Protein AF-A0A538IHU5-F1 (afdb_monomer)

Sequence (186 aa):
MSSLAEVIPISGWDTFYMIMGSASGALTGLMFVVMSLRRDIRIPTTTSNPARSFSTPTIVHFTVVLSLSAILSMPRHSRASLGIVVLLVGVGGLAYMAFVISNMRKIEIYTPDLEDKVWHFGLPPVAYLLVLAGGFWAWASPTTTLNLVGIAMVALLVCGIHNAWDSAIWMISYLARDHDPTSGDS

Foldseek 3Di:
DPQQQDFDCPPPCLVVLVVLQVLLVVVLVVLVVLVVVVVVPPDDPPDPDVLVLLSVLLSVLSVLSNVCSVVSNDGGDGLLNLLVVLQVSLVVQLVVLVVSVVVVVVPVPDDDDPVCCCLVPNQSNQLSVLSNVLSVCSSPDVVSSVVSNSVSSVSSSVSSVVSVVVSVVVVVVVVVVVPDPVPPDD

Radius of gyration: 19.79 Å; Cα contacts (8 Å, |Δi|>4): 171; chains: 1; bounding box: 49×21×67 Å

Mean predicted aligned error: 8.86 Å

pLDDT: mean 79.8, std 16.68, range [41.94, 98.0]

Nearest PDB structures (foldseek):
  4nqi-assembly2_D  TM=3.109E-01  e=5.525E+00  Dictyostelium discoideum
  1i49-assembly1_B  TM=2.196E-01  e=6.114E+00  Homo sapiens
  2d1l-assembly1_A  TM=1.694E-01  e=4.747E+00  Mus musculus

Secondary structure (DSSP, 8-state):
--TTSPBP--TT-HHHHHHHHHHHHHHHHHHHHHHHHHHHS---TTS--HHHHHHHHHHHHHHHHHHHHHHHTSS--BHHHHHHHHHHHHHHHHHHHHHHHHHHTT-TT----HHHIIIIIIHHHHHHHHHHHHHHHTTT-HHHHHHHHHHHHHHHHHHHHHHHHHHHHHHHHHHHHHT-TTTT--

Solvent-accessible surface area (backbone atoms only — not comparable to full-atom values): 10049 Å² total; per-residue (Å²): 129,72,80,50,68,46,69,62,83,66,82,83,45,60,68,56,31,50,52,48,21,52,52,23,48,52,51,40,54,50,48,54,52,56,56,56,58,52,67,76,51,87,69,74,87,86,57,89,58,65,71,68,66,61,53,59,57,33,48,50,38,21,49,49,34,24,48,51,22,55,60,72,64,47,83,84,46,26,32,56,58,49,16,54,53,35,29,52,52,10,52,52,45,40,52,50,48,52,49,52,54,58,56,54,70,67,46,88,86,69,80,79,52,75,67,50,43,44,55,72,65,42,48,48,53,52,23,23,47,32,22,29,52,15,12,70,33,16,78,82,36,54,68,58,15,52,51,32,35,50,52,19,39,51,50,29,46,54,40,25,50,53,54,51,49,52,58,48,53,52,51,54,56,51,55,58,58,76,67,46,87,75,78,80,78,129

Structure (mmCIF, N/CA/C/O backbone):
data_AF-A0A538IHU5-F1
#
_entry.id   AF-A0A538IHU5-F1
#
loop_
_atom_site.group_PDB
_atom_site.id
_atom_site.type_symbol
_atom_site.label_atom_id
_atom_site.label_alt_id
_atom_site.label_comp_id
_atom_site.label_asym_id
_atom_site.label_entity_id
_atom_site.label_seq_id
_atom_site.pdbx_PDB_ins_code
_atom_site.Cartn_x
_atom_site.Cartn_y
_atom_site.Cartn_z
_atom_site.occupancy
_atom_site.B_iso_or_equiv
_atom_site.auth_seq_id
_atom_site.auth_comp_id
_atom_site.auth_asym_id
_atom_site.auth_atom_id
_atom_site.pdbx_PDB_model_num
ATOM 1 N N . MET A 1 1 ? -21.230 6.773 24.000 1.00 47.62 1 MET A N 1
ATOM 2 C CA . MET A 1 1 ? -19.909 7.319 23.596 1.00 47.62 1 MET A CA 1
ATOM 3 C C . MET A 1 1 ? -18.724 6.509 24.143 1.00 47.62 1 MET A C 1
ATOM 5 O O . MET A 1 1 ? -17.604 6.758 23.728 1.00 47.62 1 MET A O 1
ATOM 9 N N . SER A 1 2 ? -18.943 5.504 25.001 1.00 55.56 2 SER A N 1
ATOM 10 C CA . SER A 1 2 ? -17.898 4.674 25.622 1.00 55.56 2 SER A CA 1
ATOM 11 C C . SER A 1 2 ? -17.360 3.518 24.761 1.00 55.56 2 SER A C 1
ATOM 13 O O . SER A 1 2 ? -16.259 3.058 25.031 1.00 55.56 2 SER A O 1
ATOM 15 N N . SER A 1 3 ? -18.059 3.065 23.709 1.00 60.34 3 SER A N 1
ATOM 16 C CA . SER A 1 3 ? -17.587 1.922 22.894 1.00 60.34 3 SER A CA 1
ATOM 17 C C . SER A 1 3 ? -16.505 2.268 21.859 1.00 60.34 3 SER A C 1
ATOM 19 O O . SER A 1 3 ? -15.857 1.376 21.323 1.00 60.34 3 SER A O 1
ATOM 21 N N . LEU A 1 4 ? -16.275 3.556 21.573 1.00 55.56 4 LEU A N 1
ATOM 22 C CA . LEU A 1 4 ? -15.277 3.997 20.585 1.00 55.56 4 LEU A CA 1
ATOM 23 C C . LEU A 1 4 ? -13.845 4.037 21.145 1.00 55.56 4 LEU A C 1
ATOM 25 O O . LEU A 1 4 ? -12.891 3.963 20.372 1.00 55.56 4 LEU A O 1
ATOM 29 N N . ALA A 1 5 ? -13.708 4.144 22.470 1.00 57.59 5 ALA A N 1
ATOM 30 C CA . ALA A 1 5 ? -12.433 4.226 23.188 1.00 57.59 5 ALA A CA 1
ATOM 31 C C . ALA A 1 5 ? -11.943 2.865 23.718 1.00 57.59 5 ALA A C 1
ATOM 33 O O . ALA A 1 5 ? -10.929 2.802 24.410 1.00 57.59 5 ALA A O 1
ATOM 34 N N . GLU A 1 6 ? -12.663 1.783 23.415 1.00 58.53 6 GLU A N 1
ATOM 35 C CA . GLU A 1 6 ? -12.261 0.432 23.788 1.00 58.53 6 GLU A CA 1
ATOM 36 C C . GLU A 1 6 ? -10.923 0.086 23.119 1.00 58.53 6 GLU A C 1
ATOM 38 O O . GLU A 1 6 ? -10.775 0.180 21.896 1.00 58.53 6 GLU A O 1
ATOM 43 N N . VAL A 1 7 ? -9.935 -0.266 23.945 1.00 60.22 7 VAL A N 1
ATOM 44 C CA . VAL A 1 7 ? -8.599 -0.660 23.496 1.00 60.22 7 VAL A CA 1
ATOM 45 C C . VAL A 1 7 ? -8.716 -2.010 22.804 1.00 60.22 7 VAL A C 1
ATOM 47 O O . VAL A 1 7 ? -9.122 -2.996 23.415 1.00 60.22 7 VAL A O 1
ATOM 50 N N . ILE A 1 8 ? -8.363 -2.052 21.522 1.00 60.22 8 ILE A N 1
ATOM 51 C CA . ILE A 1 8 ? -8.382 -3.287 20.742 1.00 60.22 8 ILE A CA 1
ATOM 52 C C . ILE A 1 8 ? -7.214 -4.165 21.213 1.00 60.22 8 ILE A C 1
ATOM 54 O O . ILE A 1 8 ? -6.077 -3.683 21.241 1.00 60.22 8 ILE A O 1
ATOM 58 N N . PRO A 1 9 ? -7.433 -5.453 21.522 1.00 58.47 9 PRO A N 1
ATOM 59 C CA . PRO A 1 9 ? -6.334 -6.394 21.614 1.00 58.47 9 PRO A CA 1
ATOM 60 C C . PRO A 1 9 ? -5.813 -6.649 20.193 1.00 58.47 9 PRO A C 1
ATOM 62 O O . PRO A 1 9 ? -6.310 -7.509 19.475 1.00 58.47 9 PRO A O 1
ATOM 65 N N . ILE A 1 10 ? -4.814 -5.868 19.769 1.00 58.88 10 ILE A N 1
ATOM 66 C CA . ILE A 1 10 ? -4.015 -6.133 18.551 1.00 58.88 10 ILE A CA 1
ATOM 67 C C . ILE A 1 10 ? -3.057 -7.325 18.786 1.00 58.88 10 ILE A C 1
ATOM 69 O O . ILE A 1 10 ? -2.325 -7.738 17.890 1.00 58.88 10 ILE A O 1
ATOM 73 N N . SER A 1 11 ? -3.071 -7.905 19.994 1.00 64.69 11 SER A N 1
ATOM 74 C CA . SER A 1 11 ? -2.216 -9.012 20.415 1.00 64.69 11 SER A CA 1
ATOM 75 C C . SER A 1 11 ? -2.273 -10.168 19.417 1.00 64.69 11 SER A C 1
ATOM 77 O O . SER A 1 11 ? -3.337 -10.758 19.214 1.00 64.69 11 SER A O 1
ATOM 79 N N . GLY A 1 12 ? -1.128 -10.488 18.813 1.00 80.81 12 GLY A N 1
ATOM 80 C CA . GLY A 1 12 ? -0.979 -11.605 17.874 1.00 80.81 12 GLY A CA 1
ATOM 81 C C . GLY A 1 12 ? -0.607 -11.200 16.447 1.00 80.81 12 GLY A C 1
ATOM 82 O O . GLY A 1 12 ? -0.188 -12.061 15.677 1.00 80.81 12 GLY A O 1
ATOM 83 N N . TRP A 1 13 ? -0.690 -9.913 16.094 1.00 90.38 13 TRP A N 1
ATOM 84 C CA . TRP A 1 13 ? -0.265 -9.416 14.776 1.00 90.38 13 TRP A CA 1
ATOM 85 C C . TRP A 1 13 ? 1.158 -8.845 14.758 1.00 90.38 13 TRP A C 1
ATOM 87 O O . TRP A 1 13 ? 1.685 -8.551 13.687 1.00 90.38 13 TRP A O 1
ATOM 97 N N . ASP A 1 14 ? 1.807 -8.731 15.918 1.00 89.94 14 ASP A N 1
ATOM 98 C CA . ASP A 1 14 ? 3.125 -8.101 16.072 1.00 89.94 14 ASP A CA 1
ATOM 99 C C . ASP A 1 14 ? 4.188 -8.758 15.177 1.00 89.94 14 ASP A C 1
ATOM 101 O O . ASP A 1 14 ? 4.888 -8.085 14.418 1.00 89.94 14 ASP A O 1
ATOM 105 N N . THR A 1 15 ? 4.260 -10.094 15.191 1.00 94.06 15 THR A N 1
ATOM 106 C CA . THR A 1 15 ? 5.187 -10.852 14.338 1.00 94.06 15 THR A CA 1
ATOM 107 C C . THR A 1 15 ? 4.877 -10.659 12.855 1.00 94.06 15 THR A C 1
ATOM 109 O O . THR A 1 15 ? 5.799 -10.509 12.056 1.00 94.06 15 THR A O 1
ATOM 112 N N . PHE A 1 16 ? 3.597 -10.611 12.478 1.00 95.25 16 PHE A N 1
ATOM 113 C CA . PHE A 1 16 ? 3.195 -10.365 11.094 1.00 95.25 16 PHE A CA 1
ATOM 114 C C . PHE A 1 16 ? 3.643 -8.974 10.629 1.00 95.25 16 PHE A C 1
ATOM 116 O O . PHE A 1 16 ? 4.314 -8.862 9.603 1.00 95.25 16 PHE A O 1
ATOM 123 N N . TYR A 1 17 ? 3.353 -7.917 11.396 1.00 95.31 17 TYR A N 1
ATOM 124 C CA . TYR A 1 17 ? 3.760 -6.557 11.030 1.00 95.31 17 TYR A CA 1
ATOM 125 C C . TYR A 1 17 ? 5.275 -6.392 10.990 1.00 95.31 17 TYR A C 1
ATOM 127 O O . TYR A 1 17 ? 5.775 -5.705 10.095 1.00 95.31 17 TYR A O 1
ATOM 135 N N . MET A 1 18 ? 6.004 -7.060 11.887 1.00 96.31 18 MET A N 1
ATOM 136 C CA . MET A 1 18 ? 7.466 -7.091 11.874 1.00 96.31 18 MET A CA 1
ATOM 137 C C . MET A 1 18 ? 8.015 -7.741 10.593 1.00 96.31 18 MET A C 1
ATOM 139 O O . MET A 1 18 ? 8.904 -7.172 9.956 1.00 96.31 18 MET A O 1
ATOM 143 N N . ILE A 1 19 ? 7.471 -8.892 10.175 1.00 97.69 19 ILE A N 1
ATOM 144 C CA . ILE A 1 19 ? 7.873 -9.572 8.929 1.00 97.69 19 ILE A CA 1
ATOM 145 C C . ILE A 1 19 ? 7.561 -8.691 7.717 1.00 97.69 19 ILE A C 1
ATOM 147 O O . ILE A 1 19 ? 8.440 -8.416 6.903 1.00 97.69 19 ILE A O 1
ATOM 151 N N . MET A 1 20 ? 6.329 -8.189 7.618 1.00 97.94 20 MET A N 1
ATOM 152 C CA . MET A 1 20 ? 5.901 -7.373 6.479 1.00 97.94 20 MET A CA 1
ATOM 153 C C . MET A 1 20 ? 6.667 -6.047 6.397 1.00 97.94 20 MET A C 1
ATOM 155 O O . MET A 1 20 ? 7.056 -5.617 5.310 1.00 97.94 20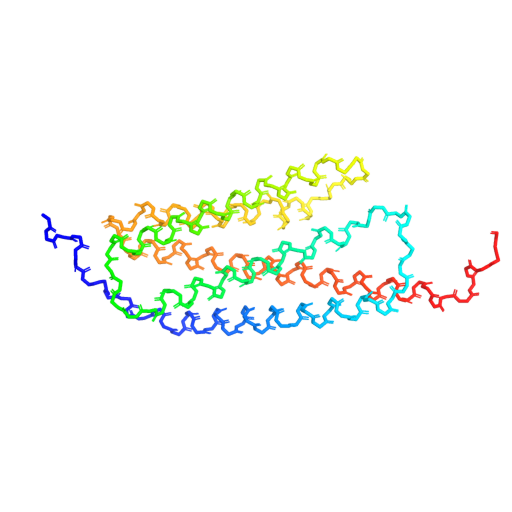 MET A O 1
ATOM 159 N N . GLY A 1 21 ? 6.925 -5.412 7.542 1.00 97.44 21 GLY A N 1
ATOM 160 C CA . GLY A 1 21 ? 7.646 -4.145 7.630 1.00 97.44 21 GLY A CA 1
ATOM 161 C C . GLY A 1 21 ? 9.119 -4.305 7.269 1.00 97.44 21 GLY A C 1
ATOM 162 O O . GLY A 1 21 ? 9.633 -3.568 6.434 1.00 97.44 21 GLY A O 1
ATOM 163 N N . SER A 1 22 ? 9.793 -5.310 7.830 1.00 97.69 22 SER A N 1
ATOM 164 C CA . SER A 1 22 ? 11.200 -5.581 7.506 1.00 97.69 22 SER A CA 1
ATOM 165 C C . SER A 1 22 ? 11.395 -5.959 6.034 1.00 97.69 22 SER A C 1
ATOM 167 O O . SER A 1 22 ? 12.267 -5.391 5.376 1.00 97.69 22 SER A O 1
ATOM 169 N N . ALA A 1 23 ? 10.551 -6.840 5.487 1.00 97.69 23 ALA A N 1
ATOM 170 C CA . ALA A 1 23 ? 10.618 -7.241 4.083 1.00 97.69 23 ALA A CA 1
ATOM 171 C C . ALA A 1 23 ? 10.371 -6.057 3.134 1.00 97.69 23 ALA A C 1
ATOM 173 O O . ALA A 1 23 ? 11.161 -5.817 2.222 1.00 97.69 23 ALA A O 1
ATOM 174 N N . SER A 1 24 ? 9.307 -5.280 3.364 1.00 97.38 24 SER A N 1
ATOM 175 C CA . SER A 1 24 ? 8.996 -4.112 2.527 1.00 97.38 24 SER A CA 1
ATOM 176 C C . SER A 1 24 ? 10.056 -3.012 2.628 1.00 97.38 24 SER A C 1
ATOM 178 O O . SER A 1 24 ? 10.416 -2.421 1.609 1.00 97.38 24 SER A O 1
ATOM 180 N N . GLY A 1 25 ? 10.617 -2.773 3.818 1.00 96.62 25 GLY A N 1
ATOM 181 C CA . GLY A 1 25 ? 11.734 -1.847 4.010 1.00 96.62 25 GLY A CA 1
ATOM 182 C C . GLY A 1 25 ? 12.990 -2.284 3.251 1.00 96.62 25 GLY A C 1
ATOM 183 O O . GLY A 1 25 ? 13.575 -1.484 2.518 1.00 96.62 25 GLY A O 1
ATOM 184 N N . ALA A 1 26 ? 13.360 -3.565 3.348 1.00 96.50 26 ALA A N 1
ATOM 185 C CA . ALA A 1 26 ? 14.501 -4.127 2.623 1.00 96.50 26 ALA A CA 1
ATOM 186 C C . ALA A 1 26 ? 14.319 -4.032 1.099 1.00 96.50 26 ALA A C 1
ATOM 188 O O . ALA A 1 26 ? 15.222 -3.577 0.396 1.00 96.50 26 ALA A O 1
ATOM 189 N N . LEU A 1 27 ? 13.137 -4.390 0.587 1.00 94.69 27 LEU A N 1
ATOM 190 C CA . LEU A 1 27 ? 12.822 -4.301 -0.842 1.00 94.69 27 LEU A CA 1
ATOM 191 C C . LEU A 1 27 ? 12.775 -2.853 -1.342 1.00 94.69 27 LEU A C 1
ATOM 193 O O . LEU A 1 27 ? 13.233 -2.575 -2.447 1.00 94.69 27 LEU A O 1
ATOM 197 N N . THR A 1 28 ? 12.296 -1.911 -0.525 1.00 93.56 28 THR A N 1
ATOM 198 C CA . THR A 1 28 ? 12.354 -0.475 -0.848 1.00 93.56 28 THR A CA 1
ATOM 199 C C . THR A 1 28 ? 13.802 -0.013 -1.017 1.00 93.56 28 THR A C 1
ATOM 201 O O . THR A 1 28 ? 14.131 0.640 -2.008 1.00 93.56 28 THR A O 1
ATOM 204 N N . GLY A 1 29 ? 14.688 -0.400 -0.092 1.00 90.88 29 GLY A N 1
ATOM 205 C CA . GLY A 1 29 ? 16.122 -0.128 -0.201 1.00 90.88 29 GLY A CA 1
ATOM 206 C C . GLY A 1 29 ? 16.747 -0.755 -1.450 1.00 90.88 29 GLY A C 1
ATOM 207 O O . GLY A 1 29 ? 17.479 -0.080 -2.175 1.00 90.88 29 GLY A O 1
ATOM 208 N N . LEU A 1 30 ? 16.403 -2.011 -1.753 1.00 91.75 30 LEU A N 1
ATOM 209 C CA . LEU A 1 30 ? 16.869 -2.703 -2.958 1.00 91.75 30 LEU A CA 1
ATOM 210 C C . LEU A 1 30 ? 16.432 -1.981 -4.238 1.00 91.75 30 LEU A C 1
ATOM 212 O O . LEU A 1 30 ? 17.237 -1.826 -5.153 1.00 91.75 30 LEU A O 1
ATOM 216 N N . MET A 1 31 ? 15.197 -1.475 -4.295 1.00 88.19 31 MET A N 1
ATOM 217 C CA . MET A 1 31 ? 14.740 -0.680 -5.435 1.00 88.19 31 MET A CA 1
ATOM 218 C C . MET A 1 31 ? 15.580 0.590 -5.610 1.00 88.19 31 MET A C 1
ATOM 220 O O . MET A 1 31 ? 15.946 0.911 -6.734 1.00 88.19 31 MET A O 1
ATOM 224 N N . PHE A 1 32 ? 15.988 1.286 -4.543 1.00 86.44 32 PHE A N 1
ATOM 225 C CA . PHE A 1 32 ? 16.902 2.426 -4.705 1.00 86.44 32 PHE A CA 1
ATOM 226 C C . PHE A 1 32 ? 18.248 2.033 -5.330 1.00 86.44 32 PHE A C 1
ATOM 228 O O . PHE A 1 32 ? 18.747 2.772 -6.181 1.00 86.44 32 PHE A O 1
ATOM 235 N N . VAL A 1 33 ? 18.787 0.859 -4.989 1.00 87.75 33 VAL A N 1
ATOM 236 C CA . V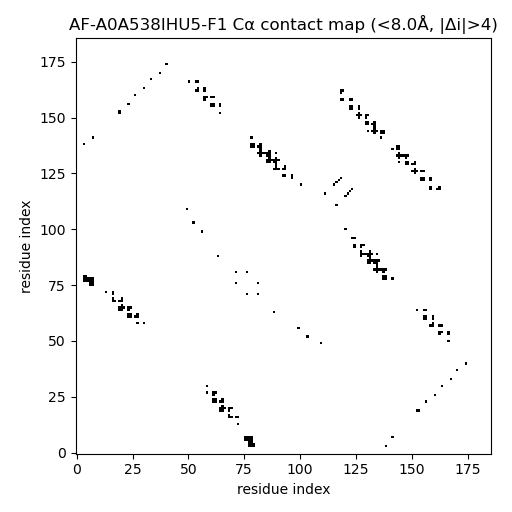AL A 1 33 ? 20.007 0.316 -5.614 1.00 87.75 33 VAL A CA 1
ATOM 237 C C . VAL A 1 33 ? 19.781 -0.011 -7.095 1.00 87.75 33 VAL A C 1
ATOM 239 O O . VAL A 1 33 ? 20.586 0.367 -7.946 1.00 87.75 33 VAL A O 1
ATOM 242 N N . VAL A 1 34 ? 18.663 -0.658 -7.440 1.00 83.62 34 VAL A N 1
ATOM 243 C CA . VAL A 1 34 ? 18.304 -0.934 -8.846 1.00 83.62 34 VAL A CA 1
ATOM 244 C C . VAL A 1 34 ? 18.217 0.371 -9.647 1.00 83.62 34 VAL A C 1
ATOM 246 O O . VAL A 1 34 ? 18.700 0.454 -10.776 1.00 83.62 34 VAL A O 1
ATOM 249 N N . MET A 1 35 ? 17.656 1.424 -9.053 1.00 78.50 35 MET A N 1
ATOM 250 C CA . MET A 1 35 ? 17.492 2.726 -9.703 1.00 78.50 35 MET A CA 1
ATOM 251 C C . MET A 1 35 ? 18.818 3.460 -9.887 1.00 78.50 35 MET A C 1
ATOM 253 O O . MET A 1 35 ? 18.976 4.149 -10.897 1.00 78.50 35 MET A O 1
ATOM 257 N N . SER A 1 36 ? 19.766 3.319 -8.954 1.00 82.38 36 SER A N 1
ATOM 258 C CA . SER A 1 36 ? 21.108 3.877 -9.134 1.00 82.38 36 SER A CA 1
ATOM 259 C C . SER A 1 36 ? 21.863 3.163 -10.252 1.00 82.38 36 SER A C 1
ATOM 261 O O . SER A 1 36 ? 22.406 3.846 -11.112 1.00 82.38 36 SER A O 1
ATOM 263 N N . LEU A 1 37 ? 21.801 1.826 -10.319 1.00 80.69 37 LEU A N 1
ATOM 264 C CA . LEU A 1 37 ? 22.451 1.045 -11.385 1.00 80.69 37 LEU A CA 1
ATOM 265 C C . LEU A 1 37 ? 21.914 1.405 -12.778 1.00 80.69 37 LEU A C 1
ATOM 267 O O . LEU A 1 37 ? 22.668 1.487 -13.743 1.00 80.69 37 LEU A O 1
ATOM 271 N N . ARG A 1 38 ? 20.613 1.697 -12.891 1.00 71.38 38 ARG A N 1
ATOM 272 C CA . ARG A 1 38 ? 20.000 2.126 -14.159 1.00 71.38 38 ARG A CA 1
ATOM 273 C C . ARG A 1 38 ? 20.531 3.458 -14.692 1.00 71.38 38 ARG A C 1
ATOM 275 O O . ARG A 1 38 ? 20.427 3.680 -15.893 1.00 71.38 38 ARG A O 1
ATOM 282 N N . ARG A 1 39 ? 21.048 4.362 -13.846 1.0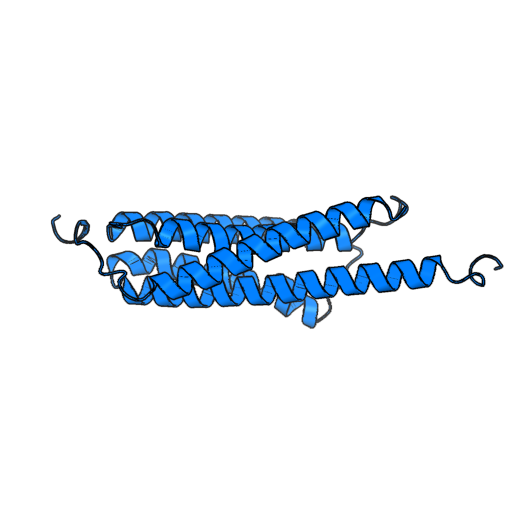0 62.44 39 ARG A N 1
ATOM 283 C CA . ARG A 1 39 ? 21.617 5.642 -14.320 1.00 62.44 39 ARG A CA 1
ATOM 284 C C . ARG A 1 39 ? 22.924 5.457 -15.081 1.00 62.44 39 ARG A C 1
ATOM 286 O O . ARG A 1 39 ? 23.214 6.277 -15.948 1.00 62.44 39 ARG A O 1
ATOM 293 N N . ASP A 1 40 ? 23.663 4.397 -14.777 1.00 60.94 40 ASP A N 1
ATOM 294 C CA . ASP A 1 40 ? 24.933 4.092 -15.437 1.00 60.94 40 ASP A CA 1
ATOM 295 C C . ASP A 1 40 ? 24.716 3.497 -16.840 1.00 60.94 40 ASP A C 1
ATOM 297 O O . ASP A 1 40 ? 25.596 3.560 -17.696 1.00 60.94 40 ASP A O 1
ATOM 301 N N . ILE A 1 41 ? 23.504 3.005 -17.118 1.00 61.78 41 ILE A N 1
ATOM 302 C CA . ILE A 1 41 ? 23.071 2.550 -18.439 1.00 61.78 41 ILE A CA 1
ATOM 303 C C . ILE A 1 41 ? 22.616 3.780 -19.238 1.00 61.78 41 ILE A C 1
ATOM 305 O O . ILE A 1 41 ? 21.562 4.362 -18.965 1.00 61.78 41 ILE A O 1
ATOM 309 N N . ARG A 1 42 ? 23.404 4.206 -20.236 1.00 53.69 42 ARG A N 1
ATOM 310 C CA . ARG A 1 42 ? 23.043 5.291 -21.173 1.00 53.69 42 ARG A CA 1
ATOM 311 C C . ARG A 1 42 ? 21.865 4.863 -22.055 1.00 53.69 42 ARG A C 1
ATOM 313 O O . ARG A 1 42 ? 22.042 4.479 -23.201 1.00 53.69 42 ARG A O 1
ATOM 320 N N . ILE A 1 43 ? 20.647 4.950 -21.532 1.00 53.59 43 ILE A N 1
ATOM 321 C CA . ILE A 1 43 ? 19.428 4.721 -22.314 1.00 53.59 43 ILE A CA 1
ATOM 322 C C . ILE A 1 43 ? 19.090 6.028 -23.059 1.00 53.59 43 ILE A C 1
ATOM 324 O O . ILE A 1 43 ? 18.830 7.037 -22.389 1.00 53.59 43 ILE A O 1
ATOM 328 N N . PRO A 1 44 ? 19.072 6.053 -24.408 1.00 46.47 44 PRO A N 1
ATOM 329 C CA . PRO A 1 44 ? 18.689 7.232 -25.180 1.00 46.47 44 PRO A CA 1
ATOM 330 C C . PRO A 1 44 ? 17.290 7.723 -24.783 1.00 46.47 44 PRO A C 1
ATOM 332 O O . PRO A 1 44 ? 16.338 6.951 -24.670 1.00 46.47 44 PRO A O 1
ATOM 335 N N . THR A 1 45 ? 17.153 9.029 -24.566 1.00 47.72 45 THR A N 1
ATOM 336 C CA . THR A 1 45 ? 15.926 9.698 -24.096 1.00 47.72 45 THR A CA 1
ATOM 337 C C . THR A 1 45 ? 14.818 9.805 -25.153 1.00 47.72 45 THR A C 1
ATOM 339 O O . THR A 1 45 ? 13.806 10.455 -24.902 1.00 47.72 45 THR A O 1
ATOM 342 N N . THR A 1 46 ? 14.989 9.197 -26.329 1.00 42.50 46 THR A N 1
ATOM 343 C CA . THR A 1 46 ? 14.133 9.386 -27.513 1.00 42.50 46 THR A CA 1
ATOM 344 C C . THR A 1 46 ? 12.944 8.432 -27.614 1.00 42.50 46 THR A C 1
ATOM 346 O O . THR A 1 46 ? 12.029 8.700 -28.385 1.00 42.50 46 THR A O 1
ATOM 349 N N . THR A 1 47 ? 12.884 7.381 -26.800 1.00 42.69 47 THR A N 1
ATOM 350 C CA . THR A 1 47 ? 11.704 6.509 -26.684 1.00 42.69 47 THR A CA 1
ATOM 351 C C . THR A 1 47 ? 11.084 6.698 -25.309 1.00 42.69 47 THR A C 1
ATOM 353 O O . THR A 1 47 ? 11.765 6.545 -24.294 1.00 42.69 47 THR A O 1
ATOM 356 N N . SER A 1 48 ? 9.802 7.059 -25.269 1.00 43.00 48 SER A N 1
ATOM 357 C CA . SER A 1 48 ? 8.957 7.147 -24.074 1.00 43.00 48 SER A CA 1
ATOM 358 C C . SER A 1 48 ? 9.062 5.856 -23.257 1.00 43.00 48 SER A C 1
ATOM 360 O O . SER A 1 48 ? 8.370 4.882 -23.511 1.00 43.00 48 SER A O 1
ATOM 362 N N . ASN A 1 49 ? 10.000 5.831 -22.309 1.00 48.62 49 ASN A N 1
ATOM 363 C CA . ASN A 1 49 ? 10.488 4.602 -21.698 1.00 48.62 49 ASN A CA 1
ATOM 364 C C . ASN A 1 49 ? 9.427 3.994 -20.756 1.00 48.62 49 ASN A C 1
ATOM 366 O O . ASN A 1 49 ? 9.228 4.534 -19.659 1.00 48.62 49 ASN A O 1
ATOM 370 N N . PRO A 1 50 ? 8.784 2.866 -21.119 1.00 48.03 50 PRO A N 1
ATOM 371 C CA . PRO A 1 50 ? 7.762 2.234 -20.286 1.00 48.03 50 PRO A CA 1
ATOM 372 C C . PRO A 1 50 ? 8.334 1.816 -18.920 1.00 48.03 50 PRO A C 1
ATOM 374 O O . PRO A 1 50 ? 7.671 1.958 -17.895 1.00 48.03 50 PRO A O 1
ATOM 377 N N . ALA A 1 51 ? 9.619 1.434 -18.863 1.00 45.88 51 ALA A N 1
ATOM 378 C CA . ALA A 1 51 ? 10.286 0.922 -17.663 1.00 45.88 51 ALA A CA 1
ATOM 379 C C . ALA A 1 51 ? 10.465 1.961 -16.538 1.00 45.88 51 ALA A C 1
ATOM 381 O O . ALA A 1 51 ? 10.566 1.590 -15.365 1.00 45.88 51 ALA A O 1
ATOM 382 N N . ARG A 1 52 ? 10.479 3.266 -16.860 1.00 47.66 52 ARG A N 1
ATOM 383 C CA . ARG A 1 52 ? 10.464 4.339 -15.843 1.00 47.66 52 ARG A CA 1
ATOM 384 C C . ARG A 1 52 ? 9.081 4.483 -15.199 1.00 47.66 52 ARG A C 1
ATOM 386 O O . ARG A 1 52 ? 8.989 4.856 -14.034 1.00 47.66 52 ARG A O 1
ATOM 393 N N . SER A 1 53 ? 8.035 4.134 -15.942 1.00 52.06 53 SER A N 1
ATOM 394 C CA . SER A 1 53 ? 6.637 4.233 -15.529 1.00 52.06 53 SER A CA 1
ATOM 395 C C . SER A 1 53 ? 6.225 3.099 -14.568 1.00 52.06 53 SER A C 1
ATOM 397 O O . SER A 1 53 ? 5.410 3.322 -13.677 1.00 52.06 53 SER A O 1
ATOM 399 N N . PHE A 1 54 ? 6.846 1.915 -14.664 1.00 53.38 54 PHE A N 1
ATOM 400 C CA . PHE A 1 54 ? 6.562 0.754 -13.789 1.00 53.38 54 PHE A CA 1
ATOM 401 C C . PHE A 1 54 ? 7.339 0.732 -12.467 1.00 53.38 54 PHE A C 1
ATOM 403 O O . PHE A 1 54 ? 6.969 0.069 -11.504 1.00 53.38 54 PHE A O 1
ATOM 410 N N . SER A 1 55 ? 8.416 1.503 -12.396 1.00 57.16 55 SER A N 1
ATOM 411 C CA . SER A 1 55 ? 9.307 1.573 -11.241 1.00 57.16 55 SER A CA 1
ATOM 412 C C . SER A 1 55 ? 8.758 2.380 -10.061 1.00 57.16 55 SER A C 1
ATOM 414 O O . SER A 1 55 ? 8.992 2.040 -8.901 1.00 57.16 55 SER A O 1
ATOM 416 N N . THR A 1 56 ? 8.030 3.460 -10.347 1.00 66.19 56 THR A N 1
ATOM 417 C CA . THR A 1 56 ? 7.476 4.354 -9.321 1.00 66.19 56 THR A CA 1
ATOM 418 C C . THR A 1 56 ? 6.335 3.710 -8.515 1.00 66.19 56 THR A C 1
ATOM 420 O O . THR A 1 56 ? 6.367 3.837 -7.290 1.00 66.19 56 THR A O 1
ATOM 423 N N . PRO A 1 57 ? 5.381 2.969 -9.120 1.00 72.62 57 PRO A N 1
ATOM 424 C CA . PRO A 1 57 ? 4.321 2.280 -8.375 1.00 72.62 57 PRO A CA 1
ATOM 425 C C . PRO A 1 57 ? 4.836 1.243 -7.376 1.00 72.62 57 PRO A C 1
ATOM 427 O O . PRO A 1 57 ? 4.372 1.198 -6.239 1.00 72.62 57 PRO A O 1
ATOM 430 N N . THR A 1 58 ? 5.854 0.467 -7.751 1.00 84.06 58 THR A N 1
ATOM 431 C CA . THR A 1 58 ? 6.421 -0.594 -6.904 1.00 84.06 58 THR A CA 1
ATOM 432 C C . THR A 1 58 ? 6.981 -0.063 -5.582 1.00 84.06 58 THR A C 1
ATOM 434 O O . THR A 1 58 ? 6.664 -0.594 -4.517 1.00 84.06 58 THR A O 1
ATOM 437 N N . ILE A 1 59 ? 7.747 1.036 -5.623 1.00 87.81 59 ILE A N 1
ATOM 438 C CA . ILE A 1 59 ? 8.283 1.686 -4.413 1.00 87.81 59 ILE A CA 1
ATOM 439 C C . ILE A 1 59 ? 7.145 2.186 -3.515 1.00 87.81 59 ILE A C 1
ATOM 441 O O . ILE A 1 59 ? 7.214 2.052 -2.290 1.00 87.81 59 ILE A O 1
ATOM 445 N N . VAL A 1 60 ? 6.079 2.733 -4.109 1.00 91.19 60 VAL A N 1
ATOM 446 C CA . VAL A 1 60 ? 4.910 3.210 -3.359 1.00 91.19 60 VAL A CA 1
ATOM 447 C C . VAL A 1 60 ? 4.197 2.051 -2.665 1.00 91.19 60 VAL A C 1
ATOM 449 O O . VAL A 1 60 ? 3.871 2.173 -1.486 1.00 91.19 60 VAL A O 1
ATOM 452 N N . HIS A 1 61 ? 4.009 0.909 -3.332 1.00 93.06 61 HIS A N 1
ATOM 453 C CA . HIS A 1 61 ? 3.391 -0.270 -2.715 1.00 93.06 61 HIS A CA 1
ATOM 454 C C . HIS A 1 61 ? 4.204 -0.788 -1.524 1.00 93.06 61 HIS A C 1
ATOM 456 O O . HIS A 1 61 ? 3.637 -0.985 -0.447 1.00 93.06 61 HIS A O 1
ATOM 462 N N . PHE A 1 62 ? 5.528 -0.922 -1.664 1.00 94.50 62 PHE A N 1
ATOM 463 C CA . PHE A 1 62 ? 6.390 -1.309 -0.542 1.00 94.50 62 PHE A CA 1
ATOM 464 C C . PHE A 1 62 ? 6.338 -0.294 0.603 1.00 94.50 62 PHE A C 1
ATOM 466 O O . PHE A 1 62 ? 6.192 -0.679 1.761 1.00 94.50 62 PHE A O 1
ATOM 473 N N . THR A 1 63 ? 6.361 1.003 0.292 1.00 94.25 63 THR A N 1
ATOM 474 C CA . THR A 1 63 ? 6.285 2.063 1.307 1.00 94.25 63 THR A CA 1
ATOM 475 C C . THR A 1 63 ? 4.942 2.054 2.039 1.00 94.25 63 THR A C 1
ATOM 477 O O . THR A 1 63 ? 4.900 2.292 3.247 1.00 94.25 63 THR A O 1
ATOM 480 N N . VAL A 1 64 ? 3.840 1.741 1.350 1.00 96.00 64 VAL A N 1
ATOM 481 C CA . VAL A 1 64 ? 2.526 1.572 1.987 1.00 96.00 64 VAL A CA 1
ATOM 482 C C . VAL A 1 64 ? 2.529 0.379 2.938 1.00 96.00 64 VAL A C 1
ATOM 484 O O . VAL A 1 64 ? 2.061 0.525 4.065 1.00 96.00 64 VAL A O 1
ATOM 487 N N . VAL A 1 65 ? 3.071 -0.773 2.526 1.00 97.81 65 VAL A N 1
ATOM 488 C CA . VAL A 1 65 ? 3.182 -1.955 3.401 1.00 97.81 65 VAL A CA 1
ATOM 489 C C . VAL A 1 65 ? 4.026 -1.630 4.636 1.00 97.81 65 VAL A C 1
ATOM 491 O O . VAL A 1 65 ? 3.593 -1.910 5.753 1.00 97.81 65 VAL A O 1
ATOM 494 N N . LEU A 1 66 ? 5.168 -0.957 4.459 1.00 97.06 66 LEU A N 1
ATOM 495 C CA . LEU A 1 66 ? 6.028 -0.502 5.555 1.00 97.06 66 LEU A CA 1
ATOM 496 C C . LEU A 1 66 ? 5.283 0.444 6.508 1.00 97.06 66 LEU A C 1
ATOM 498 O O . LEU A 1 66 ? 5.340 0.281 7.727 1.00 97.06 66 LEU A O 1
ATOM 502 N N . SER A 1 67 ? 4.563 1.418 5.950 1.00 96.19 67 SER A N 1
ATOM 503 C CA . SER A 1 67 ? 3.818 2.420 6.718 1.00 96.19 67 SER A CA 1
ATOM 504 C C . SER A 1 67 ? 2.666 1.789 7.497 1.00 96.19 67 SER A C 1
ATOM 506 O O . SER A 1 67 ? 2.499 2.087 8.677 1.00 96.19 67 SER A O 1
ATOM 508 N N . LEU A 1 68 ? 1.903 0.882 6.876 1.00 95.88 68 LEU A N 1
ATOM 509 C CA . LEU A 1 68 ? 0.850 0.119 7.549 1.00 95.88 68 LEU A CA 1
ATOM 510 C C . LEU A 1 68 ? 1.428 -0.738 8.678 1.00 95.88 68 LEU A C 1
ATOM 512 O O . LEU A 1 68 ? 0.907 -0.679 9.787 1.00 95.88 68 LEU A O 1
ATOM 516 N N . SER A 1 69 ? 2.533 -1.455 8.443 1.00 96.50 69 SER A N 1
ATOM 517 C CA . SER A 1 69 ? 3.233 -2.201 9.497 1.00 96.50 69 SER A CA 1
ATOM 518 C C . SER A 1 69 ? 3.621 -1.306 10.675 1.00 96.50 69 SER A C 1
ATOM 520 O O . SER A 1 69 ? 3.339 -1.651 11.822 1.00 96.50 69 SER A O 1
ATOM 522 N N . ALA A 1 70 ? 4.237 -0.150 10.413 1.00 94.62 70 ALA A N 1
ATOM 523 C CA . ALA A 1 70 ? 4.679 0.766 11.463 1.00 94.62 70 ALA A CA 1
ATOM 524 C C . ALA A 1 70 ? 3.499 1.349 12.255 1.00 94.62 70 ALA A C 1
ATOM 526 O O . ALA A 1 70 ? 3.502 1.317 13.484 1.00 94.62 70 ALA A O 1
ATOM 527 N N . ILE A 1 71 ? 2.473 1.839 11.555 1.00 93.12 71 ILE A N 1
ATOM 528 C CA . ILE A 1 71 ? 1.279 2.432 12.163 1.00 93.12 71 ILE A CA 1
ATOM 529 C C . ILE A 1 71 ? 0.535 1.391 12.995 1.00 93.12 71 ILE A C 1
ATOM 531 O O . ILE A 1 71 ? 0.198 1.671 14.141 1.00 93.12 71 ILE A O 1
ATOM 535 N N . LEU A 1 72 ? 0.276 0.198 12.454 1.00 91.69 72 LEU A N 1
ATOM 536 C CA . LEU A 1 72 ? -0.508 -0.835 13.141 1.00 91.69 72 LEU A CA 1
ATOM 537 C C . LEU A 1 72 ? 0.248 -1.486 14.306 1.00 91.69 72 LEU A C 1
ATOM 539 O O . LEU A 1 72 ? -0.392 -2.029 15.203 1.00 91.69 72 LEU A O 1
ATOM 543 N N . SER A 1 73 ? 1.579 -1.366 14.331 1.00 91.25 73 SER A N 1
ATOM 544 C CA . SER A 1 73 ? 2.416 -1.750 15.476 1.00 91.25 73 SER A CA 1
ATOM 545 C C . SER A 1 73 ? 2.449 -0.690 16.584 1.00 91.25 73 SER A C 1
ATOM 547 O O . SER A 1 73 ? 2.967 -0.960 17.668 1.00 91.25 73 SER A O 1
ATOM 549 N N . MET A 1 74 ? 1.927 0.525 16.352 1.00 88.75 74 MET A N 1
ATOM 550 C CA . MET A 1 74 ? 1.851 1.534 17.411 1.00 88.75 74 MET A CA 1
ATOM 551 C C . MET A 1 74 ? 0.900 1.063 18.520 1.00 88.75 74 MET A C 1
ATOM 553 O O . MET A 1 74 ? -0.236 0.664 18.241 1.00 88.75 74 MET A O 1
ATOM 557 N N . PRO A 1 75 ? 1.322 1.128 19.794 1.00 80.75 75 PRO A N 1
ATOM 558 C CA . PRO A 1 75 ? 0.491 0.678 20.895 1.00 80.75 75 PRO A CA 1
ATOM 559 C C . PRO A 1 75 ? -0.734 1.590 21.071 1.00 80.75 75 PRO A C 1
ATOM 561 O O . PRO A 1 75 ? -0.659 2.802 20.877 1.00 80.75 75 PRO A O 1
ATOM 564 N N . ARG A 1 76 ? -1.839 1.004 21.554 1.00 77.88 76 ARG A N 1
ATOM 565 C CA . ARG A 1 76 ? -3.079 1.696 21.970 1.00 77.88 76 ARG A CA 1
ATOM 566 C C . ARG A 1 76 ? -3.900 2.349 20.844 1.00 77.88 76 ARG A C 1
ATOM 568 O O . ARG A 1 76 ? -4.399 3.461 21.016 1.00 77.88 76 ARG A O 1
ATOM 575 N N . HIS A 1 77 ? -4.144 1.648 19.736 1.00 81.25 77 HIS A N 1
ATOM 576 C CA . HIS A 1 77 ? -5.187 2.093 18.801 1.00 81.25 77 HIS A CA 1
ATOM 577 C C . HIS A 1 77 ? -6.585 1.981 19.414 1.00 81.25 77 HIS A C 1
ATOM 579 O O . HIS A 1 77 ? -6.988 0.931 19.917 1.00 81.25 77 HIS A O 1
ATOM 585 N N . SER A 1 78 ? -7.342 3.069 19.310 1.00 85.62 78 SER A N 1
ATOM 586 C CA . SER A 1 78 ? -8.798 3.046 19.456 1.00 85.62 78 SER A CA 1
ATOM 587 C C . SER A 1 78 ? -9.446 2.541 18.162 1.00 85.62 78 SER A C 1
ATOM 589 O O . SER A 1 78 ? -8.847 2.612 17.086 1.00 85.62 78 SER A O 1
ATOM 591 N N . ARG A 1 79 ? -10.706 2.096 18.229 1.00 84.75 79 ARG A N 1
ATOM 592 C CA . ARG A 1 79 ? -11.468 1.677 17.033 1.00 84.75 79 ARG A CA 1
ATOM 593 C C . ARG A 1 79 ? -11.575 2.807 16.005 1.00 84.75 79 ARG A C 1
ATOM 595 O O . ARG A 1 79 ? -11.430 2.575 14.808 1.00 84.75 79 ARG A O 1
ATOM 602 N N . ALA A 1 80 ? -11.766 4.038 16.484 1.00 87.06 80 ALA A N 1
ATOM 603 C CA . ALA A 1 80 ? -11.855 5.219 15.633 1.00 87.06 80 ALA A CA 1
ATOM 604 C C . ALA A 1 80 ? -10.511 5.577 14.980 1.00 87.06 80 ALA A C 1
ATOM 606 O O . ALA A 1 80 ? -10.473 5.817 13.776 1.00 87.06 80 ALA A O 1
ATOM 607 N N . SER A 1 81 ? -9.408 5.587 15.740 1.00 89.00 81 SER A N 1
ATOM 608 C CA . SER A 1 81 ? -8.082 5.906 15.187 1.00 89.00 81 SER A CA 1
ATOM 609 C C . SER A 1 81 ? -7.633 4.870 14.158 1.00 89.00 81 SER A C 1
ATOM 611 O O . SER A 1 81 ? -7.153 5.253 13.093 1.00 89.00 81 SER A O 1
ATOM 613 N N . LEU A 1 82 ? -7.862 3.579 14.434 1.00 89.75 82 LEU A N 1
ATOM 614 C CA . LEU A 1 82 ? -7.596 2.499 13.483 1.00 89.75 82 LEU A CA 1
ATOM 615 C C . LEU A 1 82 ? -8.389 2.704 12.186 1.00 89.75 82 LEU A C 1
ATOM 617 O O . LEU A 1 82 ? -7.805 2.715 11.105 1.00 89.75 82 LEU A O 1
ATOM 621 N N . GLY A 1 83 ? -9.705 2.912 12.298 1.00 91.56 83 GLY A N 1
ATOM 622 C CA . GLY A 1 83 ? -10.578 3.115 11.142 1.00 91.56 83 GLY A CA 1
ATOM 623 C C . GLY A 1 83 ? -10.169 4.311 10.291 1.00 91.56 83 GLY A C 1
ATOM 624 O O . GLY A 1 83 ? -10.028 4.174 9.079 1.00 91.56 83 GLY A O 1
ATOM 625 N N . ILE A 1 84 ? -9.908 5.463 10.917 1.00 93.44 84 ILE A N 1
ATOM 626 C CA . ILE A 1 84 ? -9.512 6.690 10.210 1.00 93.44 84 ILE A CA 1
ATOM 627 C C . ILE A 1 84 ? -8.202 6.486 9.451 1.00 93.44 84 ILE A C 1
ATOM 629 O O . ILE A 1 84 ? -8.133 6.808 8.267 1.00 93.44 84 ILE A O 1
ATOM 633 N N . VAL A 1 85 ? -7.167 5.944 10.096 1.00 93.62 85 VAL A N 1
ATOM 634 C CA . VAL A 1 85 ? -5.864 5.796 9.436 1.00 93.62 85 VAL A CA 1
ATOM 635 C C . VAL A 1 85 ? -5.936 4.781 8.296 1.00 93.62 85 VAL A C 1
ATOM 637 O O . VAL A 1 85 ? -5.439 5.055 7.204 1.00 93.62 85 VAL A O 1
ATOM 640 N N . VAL A 1 86 ? -6.613 3.649 8.504 1.00 95.19 86 VAL A N 1
ATOM 641 C CA . VAL A 1 86 ? -6.804 2.636 7.457 1.00 95.19 86 VAL A CA 1
ATOM 642 C C . VAL A 1 86 ? -7.623 3.200 6.286 1.00 95.19 86 VAL A C 1
ATOM 644 O O . VAL A 1 86 ? -7.246 2.999 5.132 1.00 95.19 86 VAL A O 1
ATOM 647 N N . LEU A 1 87 ? -8.683 3.976 6.552 1.00 95.75 87 LEU A N 1
ATOM 648 C CA . LEU A 1 87 ? -9.448 4.670 5.508 1.00 95.75 87 LEU A CA 1
ATOM 649 C C . LEU A 1 87 ? -8.571 5.630 4.702 1.00 95.75 87 LEU A C 1
ATOM 651 O O . LEU A 1 87 ? -8.619 5.603 3.475 1.00 95.75 87 LEU A O 1
ATOM 655 N N . LEU A 1 88 ? -7.760 6.457 5.369 1.00 96.38 88 LEU A N 1
ATOM 656 C CA . LEU A 1 88 ? -6.878 7.414 4.695 1.00 96.38 88 LEU A CA 1
ATOM 657 C C . LEU A 1 88 ? -5.873 6.708 3.779 1.00 96.38 88 LEU A C 1
ATOM 659 O O . LEU A 1 88 ? -5.676 7.146 2.645 1.00 96.38 88 LEU A O 1
ATOM 663 N N . VAL A 1 89 ? -5.289 5.592 4.228 1.00 96.12 89 VAL A N 1
ATOM 664 C CA . VAL A 1 89 ? -4.381 4.786 3.397 1.00 96.12 89 VAL A CA 1
ATOM 665 C C . VAL A 1 89 ? -5.122 4.168 2.208 1.00 96.12 89 VAL A C 1
ATOM 667 O O . VAL A 1 89 ? -4.619 4.227 1.086 1.00 96.12 89 VAL A O 1
ATOM 670 N N . GLY A 1 90 ? -6.322 3.619 2.420 1.00 95.44 90 GLY A N 1
ATOM 671 C CA . GLY A 1 90 ? -7.144 3.047 1.350 1.00 95.44 90 GLY A CA 1
ATOM 672 C C . GLY A 1 90 ? -7.526 4.080 0.286 1.00 95.44 90 GLY A C 1
ATOM 673 O O . GLY A 1 90 ? -7.297 3.859 -0.903 1.00 95.44 90 GLY A O 1
ATOM 674 N N . VAL A 1 91 ? -8.040 5.243 0.704 1.00 96.81 91 VAL A N 1
ATOM 675 C CA . VAL A 1 91 ? -8.395 6.351 -0.201 1.00 96.81 91 VAL A CA 1
ATOM 676 C C . VAL A 1 91 ? -7.164 6.864 -0.946 1.00 96.81 91 VAL A C 1
ATOM 678 O O . VAL A 1 91 ? -7.201 6.991 -2.169 1.00 96.81 91 VAL A O 1
ATOM 681 N N . GLY A 1 92 ? -6.066 7.129 -0.231 1.00 94.81 92 GLY A N 1
ATOM 682 C CA . GLY A 1 92 ? -4.826 7.619 -0.833 1.00 94.81 92 GLY A CA 1
ATOM 683 C C . GLY A 1 92 ? -4.246 6.641 -1.855 1.00 94.81 92 GLY A C 1
ATOM 684 O O . GLY A 1 92 ? -3.855 7.046 -2.949 1.00 94.81 92 GLY A O 1
ATOM 685 N N . GLY A 1 93 ? -4.260 5.345 -1.540 1.00 92.50 93 GLY A N 1
ATOM 686 C CA . GLY A 1 93 ? -3.808 4.290 -2.442 1.00 92.50 93 GLY A CA 1
ATOM 687 C C . GLY A 1 93 ? -4.658 4.159 -3.705 1.00 92.50 93 GLY A C 1
ATOM 688 O O . GLY A 1 93 ? -4.115 4.057 -4.804 1.00 92.50 93 GLY A O 1
ATOM 689 N N . LEU A 1 94 ? -5.987 4.247 -3.585 1.00 93.69 94 LEU A N 1
ATOM 690 C CA . LEU A 1 94 ? -6.881 4.243 -4.748 1.00 93.69 94 LEU A CA 1
ATOM 691 C C . LEU A 1 94 ? -6.715 5.492 -5.612 1.00 93.69 94 LEU A C 1
ATOM 693 O O . LEU A 1 94 ? -6.683 5.378 -6.836 1.00 93.69 94 LEU A O 1
ATOM 697 N N . ALA A 1 95 ? -6.570 6.667 -4.996 1.00 93.12 95 ALA A N 1
ATOM 698 C CA . ALA A 1 95 ? -6.299 7.906 -5.719 1.00 93.12 95 ALA A CA 1
ATOM 699 C C . ALA A 1 95 ? -4.967 7.823 -6.482 1.00 93.12 95 ALA A C 1
ATOM 701 O O . ALA A 1 95 ? -4.903 8.190 -7.657 1.00 93.12 95 ALA A O 1
ATOM 702 N N . TYR A 1 96 ? -3.928 7.267 -5.850 1.00 89.19 96 TYR A N 1
ATOM 703 C CA . TYR A 1 96 ? -2.648 6.998 -6.499 1.00 89.19 96 TYR A CA 1
ATOM 704 C C . TYR A 1 96 ? -2.800 6.033 -7.682 1.00 89.19 96 TYR A C 1
ATOM 706 O O . TYR A 1 96 ? -2.329 6.333 -8.778 1.00 89.19 96 TYR A O 1
ATOM 714 N N . MET A 1 97 ? -3.516 4.918 -7.511 1.00 88.38 97 MET A N 1
ATOM 715 C CA . MET A 1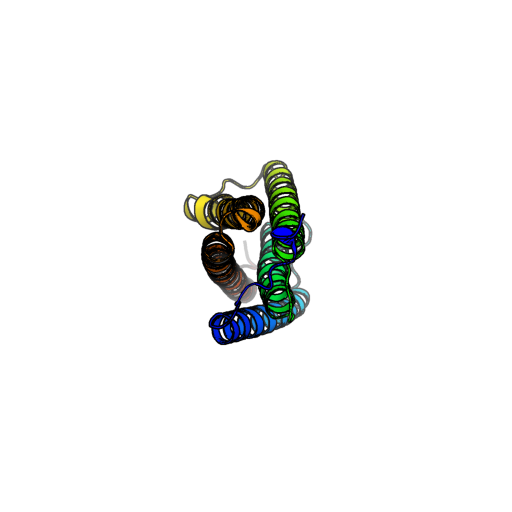 97 ? -3.751 3.971 -8.607 1.00 88.38 97 MET A CA 1
ATOM 716 C C . MET A 1 97 ? -4.551 4.588 -9.753 1.00 88.38 97 MET A C 1
ATOM 718 O O . MET A 1 97 ? -4.207 4.380 -10.915 1.00 88.38 97 MET A O 1
ATOM 722 N N . ALA A 1 98 ? -5.577 5.385 -9.453 1.00 88.25 98 ALA A N 1
ATOM 723 C CA . ALA A 1 98 ? -6.337 6.109 -10.466 1.00 88.25 98 ALA A CA 1
ATOM 724 C C . ALA A 1 98 ? -5.438 7.075 -11.252 1.00 88.25 98 ALA A C 1
ATOM 726 O O . ALA A 1 98 ? -5.529 7.130 -12.481 1.00 88.25 98 ALA A O 1
ATOM 727 N N . PHE A 1 99 ? -4.535 7.785 -10.567 1.00 87.19 99 PHE A N 1
ATOM 728 C CA . PHE A 1 99 ? -3.531 8.638 -11.201 1.00 87.19 99 PHE A CA 1
ATOM 729 C C . PHE A 1 99 ? -2.586 7.833 -12.108 1.00 87.19 99 PHE A C 1
ATOM 731 O O . PHE A 1 99 ? -2.428 8.188 -13.277 1.00 87.19 99 PHE A O 1
ATOM 738 N N . VAL A 1 100 ? -2.022 6.723 -11.617 1.00 83.00 100 VAL A N 1
ATOM 739 C CA . VAL A 1 100 ? -1.113 5.853 -12.387 1.00 83.00 100 VAL A CA 1
ATOM 740 C C . VAL 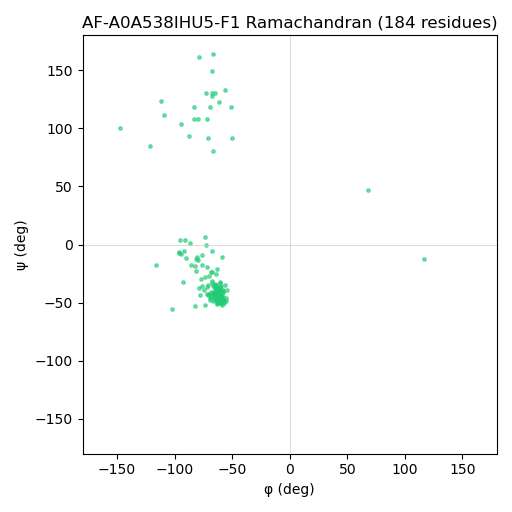A 1 100 ? -1.806 5.291 -13.630 1.00 83.00 100 VAL A C 1
ATOM 742 O O . VAL A 1 100 ? -1.289 5.441 -14.736 1.00 83.00 100 VAL A O 1
ATOM 745 N N . ILE A 1 101 ? -3.002 4.713 -13.480 1.00 80.69 101 ILE A N 1
ATOM 746 C CA . ILE A 1 101 ? -3.796 4.169 -14.595 1.00 80.69 101 ILE A CA 1
ATOM 747 C C . ILE A 1 101 ? -4.112 5.263 -15.619 1.00 80.69 101 ILE A C 1
ATOM 749 O O . ILE A 1 101 ? -3.963 5.052 -16.823 1.00 80.69 101 ILE A O 1
ATOM 753 N N . SER A 1 102 ? -4.528 6.442 -15.153 1.00 81.31 102 SER A N 1
ATOM 754 C CA . SER A 1 102 ? -4.860 7.568 -16.032 1.00 81.31 102 SER A CA 1
ATOM 755 C C . SER A 1 102 ? -3.642 8.085 -16.790 1.00 81.31 102 SER A C 1
ATOM 757 O O . SER A 1 102 ? -3.773 8.486 -17.943 1.00 81.31 102 SER A O 1
ATOM 759 N N . ASN A 1 103 ? -2.463 8.080 -16.164 1.00 76.94 103 ASN A N 1
ATOM 760 C CA . ASN A 1 103 ? -1.220 8.480 -16.813 1.00 76.94 103 ASN A CA 1
ATOM 761 C C . ASN A 1 103 ? -0.772 7.448 -17.855 1.00 76.94 103 ASN A C 1
ATOM 763 O O . ASN A 1 103 ? -0.420 7.823 -18.968 1.00 76.94 103 ASN A O 1
ATOM 767 N N . MET A 1 104 ? -0.857 6.154 -17.530 1.00 70.12 104 MET A N 1
ATOM 768 C CA . MET A 1 104 ? -0.493 5.068 -18.448 1.00 70.12 104 MET A CA 1
ATOM 769 C C . MET A 1 104 ? -1.378 5.040 -19.698 1.00 70.12 104 MET A C 1
ATOM 771 O O . MET A 1 104 ? -0.868 4.892 -20.801 1.00 70.12 104 MET A O 1
ATOM 775 N N . ARG A 1 105 ? -2.692 5.264 -19.555 1.00 70.56 105 ARG A N 1
ATOM 776 C CA . ARG A 1 105 ? -3.631 5.305 -20.695 1.00 70.56 105 ARG A CA 1
ATOM 777 C C . ARG A 1 105 ? -3.357 6.428 -21.697 1.00 70.56 105 ARG A C 1
ATOM 779 O O . ARG A 1 105 ? -3.825 6.342 -22.824 1.00 70.56 105 ARG A O 1
ATOM 786 N N . LYS A 1 106 ? -2.644 7.484 -21.296 1.00 70.00 106 LYS A N 1
ATOM 787 C CA . LYS A 1 106 ? -2.267 8.595 -22.186 1.00 70.00 106 LYS A CA 1
ATOM 788 C C . LYS A 1 106 ? -1.038 8.278 -23.041 1.00 70.00 106 LYS A C 1
ATOM 790 O O . LYS A 1 106 ? -0.737 9.029 -23.960 1.00 70.00 106 LYS A O 1
ATOM 795 N N . ILE A 1 107 ? -0.314 7.202 -22.732 1.00 65.44 107 ILE A N 1
ATOM 796 C CA . ILE A 1 107 ? 0.856 6.764 -23.491 1.00 65.44 107 ILE A CA 1
ATOM 797 C C . ILE A 1 107 ? 0.347 5.846 -24.615 1.00 65.44 107 ILE A C 1
ATOM 799 O O . ILE A 1 107 ? 0.168 4.651 -24.411 1.00 65.44 107 ILE A O 1
ATOM 803 N N . GLU A 1 108 ? 0.094 6.418 -25.798 1.00 50.31 108 GLU A N 1
ATOM 804 C CA . GLU A 1 108 ? -0.539 5.761 -26.968 1.00 50.31 108 GLU A CA 1
ATOM 805 C C . GLU A 1 108 ? 0.194 4.517 -27.514 1.00 50.31 108 GLU A C 1
ATOM 807 O O . GLU A 1 108 ? -0.357 3.789 -28.332 1.00 50.31 108 GLU A O 1
ATOM 812 N N . ILE A 1 109 ? 1.423 4.245 -27.066 1.00 54.22 109 ILE A N 1
ATOM 813 C CA . ILE A 1 109 ? 2.316 3.228 -27.649 1.00 54.22 109 ILE A CA 1
ATOM 814 C C . ILE A 1 109 ? 2.246 1.879 -26.898 1.00 54.22 109 ILE A C 1
ATOM 816 O O . ILE A 1 109 ? 2.821 0.891 -27.346 1.00 54.22 109 ILE A O 1
ATOM 820 N N . TYR A 1 110 ? 1.542 1.793 -25.763 1.00 54.31 110 TYR A N 1
ATOM 821 C CA . TYR A 1 110 ? 1.561 0.597 -24.911 1.00 54.31 110 TYR A CA 1
ATOM 822 C C . TYR A 1 110 ? 0.242 -0.189 -24.955 1.00 54.31 110 TYR A C 1
ATOM 824 O O . TYR A 1 110 ? -0.784 0.253 -24.434 1.00 54.31 110 TYR A O 1
ATOM 832 N N . THR A 1 111 ? 0.276 -1.388 -25.542 1.00 52.25 111 THR A N 1
ATOM 833 C CA . THR A 1 111 ? -0.795 -2.390 -25.446 1.00 52.25 111 THR A CA 1
ATOM 834 C C . THR A 1 111 ? -0.476 -3.360 -24.303 1.00 52.25 111 THR A C 1
ATOM 836 O O . THR A 1 111 ? 0.390 -4.210 -24.485 1.00 52.25 111 THR A O 1
ATOM 839 N N . PRO A 1 112 ? -1.124 -3.257 -23.127 1.00 57.22 112 PRO A N 1
ATOM 840 C CA . PRO A 1 112 ? -0.810 -4.134 -22.005 1.00 57.22 112 PRO A CA 1
ATOM 841 C C . PRO A 1 112 ? -1.220 -5.581 -22.290 1.00 57.22 112 PRO A C 1
ATOM 843 O O . PRO A 1 112 ? -2.393 -5.854 -22.597 1.00 57.22 112 PRO A O 1
ATOM 846 N N . ASP A 1 113 ? -0.269 -6.493 -22.109 1.00 64.38 113 ASP A N 1
ATOM 847 C CA . ASP A 1 113 ? -0.505 -7.932 -22.110 1.00 64.38 113 ASP A CA 1
ATOM 848 C C . ASP A 1 113 ? -1.368 -8.343 -20.900 1.00 64.38 113 ASP A C 1
ATOM 850 O O . ASP A 1 113 ? -1.591 -7.576 -19.957 1.00 64.38 113 ASP A O 1
ATOM 854 N N . LEU A 1 114 ? -1.941 -9.551 -20.934 1.00 59.84 114 LEU A N 1
ATOM 855 C CA . LEU A 1 114 ? -2.839 -10.042 -19.873 1.00 59.84 114 LEU A CA 1
ATOM 856 C C . LEU A 1 114 ? -2.158 -10.090 -18.497 1.00 59.84 114 LEU A C 1
ATOM 858 O O . LEU A 1 114 ? -2.801 -9.795 -17.490 1.00 59.84 114 LEU A O 1
ATOM 862 N N . GLU A 1 115 ? -0.869 -10.415 -18.463 1.00 62.34 115 GLU A N 1
ATOM 863 C CA . GLU A 1 115 ? -0.053 -10.433 -17.250 1.00 62.34 115 GLU A CA 1
ATOM 864 C C . GLU A 1 115 ? 0.064 -9.033 -16.631 1.00 62.34 115 GLU A C 1
ATOM 866 O O . GLU A 1 115 ? -0.254 -8.844 -15.454 1.00 62.34 115 GLU A O 1
ATOM 871 N N . ASP A 1 116 ? 0.366 -8.022 -17.447 1.00 64.00 116 ASP A N 1
ATOM 872 C CA . ASP A 1 116 ? 0.433 -6.629 -17.006 1.00 64.00 116 ASP A CA 1
ATOM 873 C C . ASP A 1 116 ? -0.917 -6.107 -16.515 1.00 64.00 116 ASP A C 1
ATOM 875 O O . ASP A 1 116 ? -0.998 -5.389 -15.516 1.00 64.00 116 ASP A O 1
ATOM 879 N N . LYS A 1 117 ? -2.018 -6.512 -17.156 1.00 66.06 117 LYS A N 1
ATOM 880 C CA . LYS A 1 117 ? -3.372 -6.167 -16.692 1.00 66.06 117 LYS A CA 1
ATOM 881 C C . LYS A 1 117 ? -3.656 -6.689 -15.294 1.00 66.06 117 LYS A C 1
ATOM 883 O O . LYS A 1 117 ? -4.219 -5.953 -14.486 1.00 66.06 117 LYS A O 1
ATOM 888 N N . VAL A 1 118 ? -3.278 -7.927 -14.996 1.00 68.94 118 VAL A N 1
ATOM 889 C CA . VAL A 1 118 ? -3.546 -8.530 -13.686 1.00 68.94 118 VAL A CA 1
ATOM 890 C C . VAL A 1 118 ? -2.626 -7.935 -12.623 1.00 68.94 118 VAL A C 1
ATOM 892 O O . VAL A 1 118 ? -3.123 -7.437 -11.609 1.00 68.94 118 VAL A O 1
ATOM 895 N N . TRP A 1 119 ? -1.315 -7.922 -12.865 1.00 67.75 119 TRP A N 1
ATOM 896 C CA . TRP A 1 119 ? -0.326 -7.537 -11.858 1.00 67.75 119 TRP A CA 1
ATOM 897 C C . TRP A 1 119 ? -0.197 -6.027 -11.670 1.00 67.75 119 TRP A C 1
ATOM 899 O O . TRP A 1 119 ? -0.100 -5.573 -10.536 1.00 67.75 119 TRP A O 1
ATOM 909 N N . HIS A 1 120 ? -0.282 -5.225 -12.732 1.00 65.62 120 HIS A N 1
ATOM 910 C CA . HIS A 1 120 ? -0.131 -3.771 -12.612 1.00 65.62 120 HIS A CA 1
ATOM 911 C C . HIS A 1 120 ? -1.464 -3.038 -12.429 1.00 65.62 120 HIS A C 1
ATOM 913 O O . HIS A 1 120 ? -1.519 -2.013 -11.744 1.00 65.62 120 HIS A O 1
ATOM 919 N N . PHE A 1 121 ? -2.551 -3.549 -13.015 1.00 68.19 121 PHE A N 1
ATOM 920 C CA . PHE A 1 121 ? -3.815 -2.809 -13.102 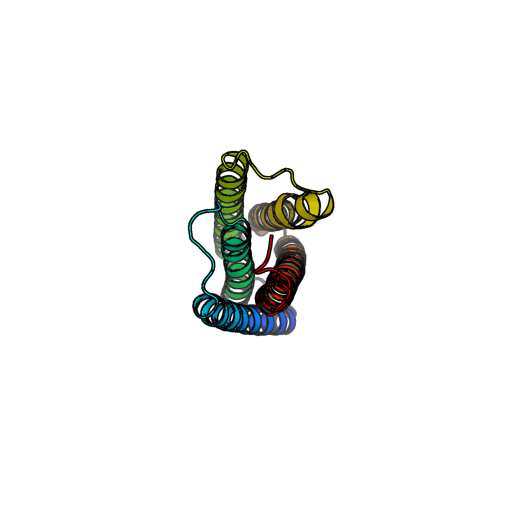1.00 68.19 121 PHE A CA 1
ATOM 921 C C . PHE A 1 121 ? -4.992 -3.442 -12.351 1.00 68.19 121 PHE A C 1
ATOM 923 O O . PHE A 1 121 ? -5.966 -2.740 -12.081 1.00 68.19 121 PHE A O 1
ATOM 930 N N . GLY A 1 122 ? -4.923 -4.723 -11.988 1.00 74.69 122 GLY A N 1
ATOM 931 C CA . GLY A 1 122 ? -5.998 -5.425 -11.281 1.00 74.69 122 GLY A CA 1
ATOM 932 C C . GLY A 1 122 ? -5.723 -5.583 -9.790 1.00 74.69 122 GLY A C 1
ATOM 933 O O . GLY A 1 122 ? -6.515 -5.157 -8.949 1.00 74.69 122 GLY A O 1
ATOM 934 N N . LEU A 1 1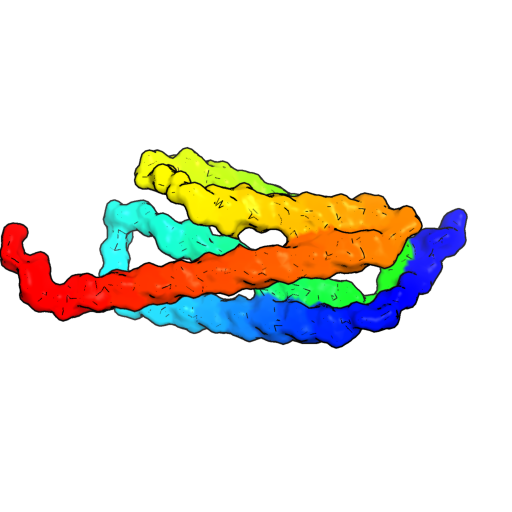23 ? -4.580 -6.177 -9.457 1.00 85.06 123 LEU A N 1
ATOM 935 C CA . LEU A 1 123 ? -4.284 -6.640 -8.104 1.00 85.06 123 LEU A CA 1
ATOM 936 C C . LEU A 1 123 ? -4.021 -5.496 -7.101 1.00 85.06 123 LEU A C 1
ATOM 938 O O . LEU A 1 123 ? -4.609 -5.536 -6.016 1.00 85.06 123 LEU A O 1
ATOM 942 N N . PRO A 1 124 ? -3.259 -4.428 -7.429 1.00 89.44 124 PRO A N 1
ATOM 943 C CA . PRO A 1 124 ? -3.066 -3.311 -6.503 1.00 89.44 124 PRO A CA 1
ATOM 944 C C . PRO A 1 124 ? -4.357 -2.542 -6.183 1.00 89.44 124 PRO A C 1
ATOM 946 O O . PRO A 1 124 ? -4.617 -2.317 -5.000 1.00 89.44 124 PRO A O 1
ATOM 949 N N . PRO A 1 125 ? -5.222 -2.171 -7.154 1.00 91.19 125 PRO A N 1
ATOM 950 C CA . PRO A 1 125 ? -6.500 -1.532 -6.838 1.00 91.19 125 PRO A CA 1
ATOM 951 C C . PRO A 1 125 ? -7.390 -2.394 -5.943 1.00 91.19 125 PRO A C 1
ATOM 953 O O . PRO A 1 125 ? -7.985 -1.871 -5.004 1.00 91.19 125 PRO A O 1
ATOM 956 N N . VAL A 1 126 ? -7.440 -3.712 -6.176 1.00 93.62 126 VAL A N 1
ATOM 957 C CA . VAL A 1 126 ? -8.176 -4.642 -5.304 1.00 93.62 126 VAL A CA 1
ATOM 958 C C . VAL A 1 126 ? -7.600 -4.635 -3.889 1.00 93.62 126 VAL A C 1
ATOM 960 O O . VAL A 1 126 ? -8.360 -4.534 -2.928 1.00 93.62 126 VAL A O 1
ATOM 963 N N . ALA A 1 127 ? -6.276 -4.661 -3.734 1.00 95.44 127 ALA A N 1
ATOM 964 C CA . ALA A 1 127 ? -5.654 -4.575 -2.417 1.00 95.44 127 ALA A CA 1
ATOM 965 C C . ALA A 1 127 ? -5.999 -3.255 -1.702 1.00 95.44 127 ALA A C 1
ATOM 967 O O . ALA A 1 127 ? -6.388 -3.271 -0.536 1.00 95.44 127 ALA A O 1
ATOM 968 N N . TYR A 1 128 ? -5.956 -2.115 -2.395 1.00 95.94 128 TYR A N 1
ATOM 969 C CA . TYR A 1 128 ? -6.355 -0.834 -1.801 1.00 95.94 128 TYR A CA 1
ATOM 970 C C . TYR A 1 128 ? -7.857 -0.745 -1.487 1.00 95.94 128 TYR A C 1
ATOM 972 O O . TYR A 1 128 ? -8.228 -0.120 -0.492 1.00 95.94 128 TYR A O 1
ATOM 980 N N . LEU A 1 129 ? -8.721 -1.412 -2.263 1.00 96.50 129 LEU A N 1
ATOM 981 C CA . LEU A 1 129 ? -10.140 -1.573 -1.927 1.00 96.50 129 LEU A CA 1
ATOM 982 C C . LEU A 1 129 ? -10.330 -2.400 -0.650 1.00 96.50 129 LEU A C 1
ATOM 984 O O . LEU A 1 129 ? -11.176 -2.046 0.167 1.00 96.50 129 LEU A O 1
ATOM 988 N N . LEU A 1 130 ? -9.535 -3.456 -0.441 1.00 97.00 130 LEU A N 1
ATOM 989 C CA . LEU A 1 130 ? -9.558 -4.234 0.803 1.00 97.00 130 LEU A CA 1
ATOM 990 C C . LEU A 1 130 ? -9.119 -3.390 2.004 1.00 97.00 130 LEU A C 1
ATOM 992 O O . LEU A 1 130 ? -9.763 -3.454 3.051 1.00 97.00 130 LEU A O 1
ATOM 996 N N . VAL A 1 131 ? -8.084 -2.553 1.851 1.00 97.00 131 VAL A N 1
ATOM 997 C CA . VAL A 1 131 ? -7.688 -1.588 2.892 1.00 97.00 131 VAL A CA 1
ATOM 998 C C . VAL A 1 131 ? -8.842 -0.628 3.186 1.00 97.00 131 VAL A C 1
ATOM 1000 O O . VAL A 1 131 ? -9.227 -0.471 4.341 1.00 97.00 131 VAL A O 1
ATOM 1003 N N . LEU A 1 132 ? -9.453 -0.038 2.153 1.00 97.19 132 LEU A N 1
ATOM 1004 C CA . LEU A 1 132 ? -10.581 0.880 2.316 1.00 97.19 132 LEU A CA 1
ATOM 1005 C C . LEU A 1 132 ? -11.773 0.211 3.027 1.00 97.19 132 LEU A C 1
ATOM 1007 O O . LEU A 1 132 ? -12.320 0.771 3.978 1.00 97.19 132 LEU A O 1
ATOM 1011 N N . ALA A 1 133 ? -12.143 -1.000 2.606 1.00 95.81 133 ALA A N 1
ATOM 1012 C CA . ALA A 1 133 ? -13.196 -1.794 3.235 1.00 95.81 133 ALA A CA 1
ATOM 1013 C C . ALA A 1 133 ? -12.864 -2.112 4.702 1.00 95.81 133 ALA A C 1
ATOM 1015 O O . ALA A 1 133 ? -13.722 -1.965 5.573 1.00 95.81 133 ALA A O 1
ATOM 1016 N N . GLY A 1 134 ? -11.607 -2.461 4.995 1.00 93.69 134 GLY A N 1
ATOM 1017 C CA . GLY A 1 134 ? -11.116 -2.650 6.358 1.00 93.69 134 GLY A CA 1
ATOM 1018 C C . GLY A 1 134 ? -11.296 -1.400 7.217 1.00 93.69 134 GLY A C 1
ATOM 1019 O O . GLY A 1 134 ? -11.737 -1.506 8.361 1.00 93.69 134 GLY A O 1
ATOM 1020 N N . GLY A 1 135 ? -11.040 -0.220 6.653 1.00 92.69 135 GLY A N 1
ATOM 1021 C CA . GLY A 1 135 ? -11.259 1.060 7.321 1.00 92.69 135 GLY A CA 1
ATOM 1022 C C . GLY A 1 135 ? -12.715 1.254 7.748 1.00 92.69 135 GLY A C 1
ATOM 1023 O O . GLY A 1 135 ? -12.972 1.538 8.916 1.00 92.69 135 GLY A O 1
ATOM 1024 N N . PHE A 1 136 ? -13.675 1.005 6.850 1.00 93.12 136 PHE A N 1
ATOM 1025 C CA . PHE A 1 136 ? -15.109 1.068 7.175 1.00 93.12 136 PHE A CA 1
ATOM 1026 C C . PHE A 1 136 ? -15.534 0.036 8.229 1.00 93.12 136 PHE A C 1
ATOM 1028 O O . PHE A 1 136 ? -16.363 0.335 9.090 1.00 93.12 136 PHE A O 1
ATOM 1035 N N . TRP A 1 137 ? -14.949 -1.163 8.202 1.00 92.06 137 TRP A N 1
ATOM 1036 C CA . TRP A 1 137 ? -15.278 -2.226 9.157 1.00 92.06 137 TRP A CA 1
ATOM 1037 C C . TRP A 1 137 ? -14.671 -2.038 10.554 1.00 92.06 137 TRP A C 1
ATOM 1039 O O . TRP A 1 137 ? -15.082 -2.745 11.476 1.00 92.06 137 TRP A O 1
ATOM 1049 N N . ALA A 1 138 ? -13.772 -1.068 10.755 1.00 89.44 138 ALA A N 1
ATOM 1050 C CA . ALA A 1 138 ? -13.047 -0.887 12.019 1.00 89.44 138 ALA A CA 1
ATOM 1051 C C . ALA A 1 138 ? -13.964 -0.606 13.216 1.00 89.44 138 ALA A C 1
ATOM 1053 O O . ALA A 1 138 ? -13.700 -1.052 14.337 1.00 89.44 138 ALA A O 1
ATOM 1054 N N . TRP A 1 139 ? -15.082 0.083 12.978 1.00 85.44 139 TRP A N 1
ATOM 1055 C CA . TRP A 1 139 ? -16.083 0.350 14.009 1.00 85.44 139 TRP A CA 1
ATOM 1056 C C . TRP A 1 139 ? -16.870 -0.905 14.399 1.00 85.44 139 TRP A C 1
ATOM 1058 O O . TRP A 1 139 ? -17.163 -1.096 15.580 1.00 85.44 139 TRP A O 1
ATOM 1068 N N . ALA A 1 140 ? -17.160 -1.788 13.440 1.00 88.12 140 ALA A N 1
ATOM 1069 C CA . ALA A 1 140 ? -17.928 -3.009 13.671 1.00 88.12 140 ALA A CA 1
ATOM 1070 C C . ALA A 1 140 ? -17.055 -4.140 14.237 1.00 88.12 140 ALA A C 1
ATOM 1072 O O . ALA A 1 140 ? -17.363 -4.703 15.287 1.00 88.12 140 ALA A O 1
ATOM 1073 N N . SER A 1 141 ? -15.940 -4.453 13.575 1.00 88.38 141 SER A N 1
ATOM 1074 C CA . SER A 1 141 ? -15.077 -5.588 13.905 1.00 88.38 141 SER A CA 1
ATOM 1075 C C . SER A 1 141 ? -13.608 -5.267 13.603 1.00 88.38 141 SER A C 1
ATOM 1077 O O . SER A 1 141 ? -13.173 -5.407 12.458 1.00 88.38 141 SER A O 1
ATOM 1079 N N . PRO A 1 142 ? -12.812 -4.915 14.631 1.00 86.00 142 PRO A N 1
ATOM 1080 C CA . PRO A 1 142 ? -11.375 -4.716 14.485 1.00 86.00 142 PRO A CA 1
ATOM 1081 C C . PRO A 1 142 ? -10.673 -5.930 13.873 1.00 86.00 142 PRO A C 1
ATOM 1083 O O . PRO A 1 142 ? -9.827 -5.773 13.005 1.00 86.00 142 PRO A O 1
ATOM 1086 N N . THR A 1 143 ? -11.073 -7.149 14.244 1.00 88.69 143 THR A N 1
ATOM 1087 C CA . THR A 1 143 ? -10.526 -8.386 13.669 1.00 88.69 143 THR A CA 1
ATOM 1088 C C . THR A 1 143 ? -10.727 -8.457 12.155 1.00 88.69 143 THR A C 1
ATOM 1090 O O . THR A 1 143 ? -9.801 -8.807 11.429 1.00 88.69 143 THR A O 1
ATOM 1093 N N . THR A 1 144 ? -11.912 -8.082 11.661 1.00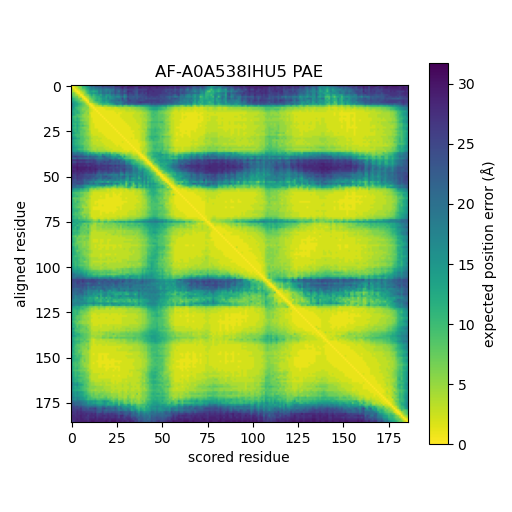 91.44 144 THR A N 1
ATOM 1094 C CA . THR A 1 144 ? -12.191 -8.054 10.216 1.00 91.44 144 THR A CA 1
ATOM 1095 C C . THR A 1 144 ? -11.316 -7.019 9.513 1.00 91.44 144 THR A C 1
ATOM 1097 O O . THR A 1 144 ? -10.748 -7.314 8.464 1.00 91.44 144 THR A O 1
ATOM 1100 N N . THR A 1 145 ? -11.140 -5.840 10.114 1.00 93.06 145 THR A N 1
ATOM 1101 C CA . THR A 1 145 ? -10.219 -4.812 9.610 1.00 93.06 145 THR A CA 1
ATOM 1102 C C . THR A 1 145 ? -8.796 -5.335 9.485 1.00 93.06 145 THR A C 1
ATOM 1104 O O . THR A 1 145 ? -8.208 -5.206 8.414 1.00 93.06 145 THR A O 1
ATOM 1107 N N . LEU A 1 146 ? -8.255 -5.955 10.539 1.00 92.56 146 LEU A N 1
ATOM 1108 C CA . LEU A 1 146 ? -6.884 -6.471 10.523 1.00 92.56 146 LEU A CA 1
ATOM 1109 C C . LEU A 1 146 ? -6.708 -7.581 9.478 1.00 92.56 146 LEU A C 1
ATOM 1111 O O . LEU A 1 146 ? -5.721 -7.571 8.751 1.00 92.56 146 LEU A O 1
ATOM 1115 N N . ASN A 1 147 ? -7.691 -8.474 9.325 1.00 94.38 147 ASN A N 1
ATOM 1116 C CA . ASN A 1 147 ? -7.664 -9.519 8.298 1.00 94.38 147 ASN A CA 1
ATOM 1117 C C . ASN A 1 147 ? -7.636 -8.940 6.876 1.00 94.38 147 ASN A C 1
ATOM 1119 O O . ASN A 1 147 ? -6.798 -9.335 6.066 1.00 94.38 147 ASN A O 1
ATOM 1123 N N . LEU A 1 148 ? -8.530 -7.992 6.568 1.00 96.56 148 LEU A N 1
ATOM 1124 C CA . LEU A 1 148 ? -8.596 -7.365 5.243 1.00 96.56 148 LEU A CA 1
ATOM 1125 C C . LEU A 1 148 ? -7.309 -6.600 4.919 1.00 96.56 148 LEU A C 1
ATOM 1127 O O . LEU A 1 148 ? -6.775 -6.727 3.816 1.00 96.56 148 LEU A O 1
ATOM 1131 N N . VAL A 1 149 ? -6.784 -5.852 5.892 1.00 96.56 149 VAL A N 1
ATOM 1132 C CA . VAL A 1 149 ? -5.522 -5.120 5.738 1.00 96.56 149 VAL A CA 1
ATOM 1133 C C . VAL A 1 149 ? -4.343 -6.085 5.595 1.00 96.56 149 VAL A C 1
ATOM 1135 O O . VAL A 1 149 ? -3.506 -5.877 4.723 1.00 96.56 149 VAL A O 1
ATOM 1138 N N . GLY A 1 150 ? -4.298 -7.173 6.366 1.00 96.50 150 GLY A N 1
ATOM 1139 C CA . GLY A 1 150 ? -3.262 -8.201 6.256 1.00 96.50 150 GLY A CA 1
ATOM 1140 C C . GLY A 1 150 ? -3.223 -8.852 4.870 1.00 96.50 150 GLY A C 1
ATOM 1141 O O . GLY A 1 150 ? -2.156 -8.929 4.259 1.00 96.50 150 GLY A O 1
ATOM 1142 N N . ILE A 1 151 ? -4.385 -9.235 4.326 1.00 97.38 151 ILE A N 1
ATOM 1143 C CA . ILE A 1 151 ? -4.500 -9.768 2.955 1.00 97.38 151 ILE A CA 1
ATOM 1144 C C . ILE A 1 151 ? -4.005 -8.735 1.936 1.00 97.38 151 ILE A C 1
ATOM 1146 O O . ILE A 1 151 ? -3.224 -9.071 1.045 1.00 97.38 151 ILE A O 1
ATOM 1150 N N . ALA A 1 152 ? -4.410 -7.471 2.085 1.00 97.50 152 ALA A N 1
ATOM 1151 C CA . ALA A 1 152 ? -3.973 -6.397 1.201 1.00 97.50 152 ALA A CA 1
ATOM 1152 C C . ALA A 1 152 ? -2.455 -6.167 1.252 1.00 97.50 152 ALA A C 1
ATOM 1154 O O . ALA A 1 152 ? -1.829 -5.985 0.210 1.00 97.50 152 ALA A O 1
ATOM 1155 N N . MET A 1 153 ? 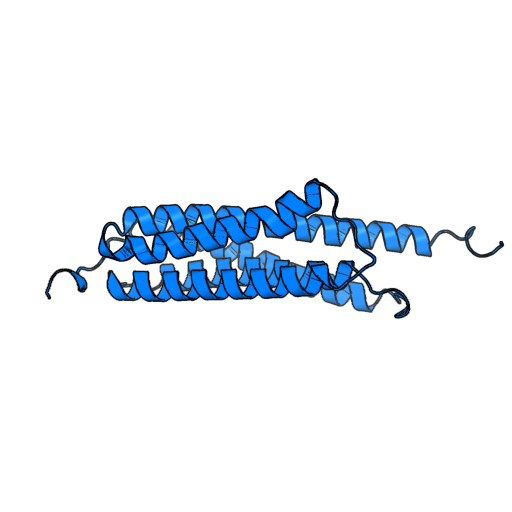-1.847 -6.210 2.441 1.00 98.00 153 MET A N 1
ATOM 1156 C CA . MET A 1 153 ? -0.400 -6.055 2.607 1.00 98.00 153 MET A CA 1
ATOM 1157 C C . MET A 1 153 ? 0.368 -7.172 1.899 1.00 98.00 153 MET A C 1
ATOM 1159 O O . MET A 1 153 ? 1.351 -6.890 1.216 1.00 98.00 153 MET A O 1
ATOM 1163 N N . VAL A 1 154 ? -0.087 -8.425 2.017 1.00 97.31 154 VAL A N 1
ATOM 1164 C CA . VAL A 1 154 ? 0.518 -9.563 1.302 1.00 97.31 154 VAL A CA 1
ATOM 1165 C C . VAL A 1 154 ? 0.371 -9.389 -0.208 1.00 97.31 154 VAL A C 1
ATOM 1167 O O . VAL A 1 154 ? 1.353 -9.522 -0.934 1.00 97.31 154 VAL A O 1
ATOM 1170 N N . ALA A 1 155 ? -0.825 -9.029 -0.680 1.00 95.25 155 ALA A N 1
ATOM 1171 C CA . ALA A 1 155 ? -1.099 -8.802 -2.096 1.00 95.25 155 ALA A CA 1
ATOM 1172 C C . ALA A 1 155 ? -0.196 -7.707 -2.697 1.00 95.25 155 ALA A C 1
ATOM 1174 O O . ALA A 1 155 ? 0.428 -7.919 -3.737 1.00 95.25 155 ALA A O 1
ATOM 1175 N N . LEU A 1 156 ? -0.070 -6.563 -2.014 1.00 94.75 156 LEU A N 1
ATOM 1176 C CA . LEU A 1 156 ? 0.804 -5.462 -2.429 1.00 94.75 156 LEU A CA 1
ATOM 1177 C C . LEU A 1 156 ? 2.283 -5.860 -2.417 1.00 94.75 156 LEU A C 1
ATOM 1179 O O . LEU A 1 156 ? 3.019 -5.475 -3.324 1.00 94.75 156 LEU A O 1
ATOM 1183 N N . LEU A 1 157 ? 2.720 -6.640 -1.422 1.00 94.69 157 LEU A N 1
ATOM 1184 C CA . LEU A 1 157 ? 4.104 -7.102 -1.337 1.00 94.69 157 LEU A CA 1
ATOM 1185 C C . LEU A 1 157 ? 4.444 -8.063 -2.482 1.00 94.69 157 LEU A C 1
ATOM 1187 O O . LEU A 1 157 ? 5.448 -7.862 -3.159 1.00 94.69 157 LEU A O 1
ATOM 1191 N N . VAL A 1 158 ? 3.597 -9.066 -2.736 1.00 92.56 158 VAL A N 1
ATOM 1192 C CA . VAL A 1 158 ? 3.788 -10.027 -3.838 1.00 92.56 158 VAL A CA 1
ATOM 1193 C C . VAL A 1 158 ? 3.767 -9.312 -5.187 1.00 92.56 158 VAL A C 1
ATOM 1195 O O . VAL A 1 158 ? 4.646 -9.549 -6.012 1.00 92.56 158 VAL A O 1
ATOM 1198 N N . CYS A 1 159 ? 2.826 -8.385 -5.385 1.00 89.62 159 CYS A N 1
ATOM 1199 C CA . CYS A 1 159 ? 2.789 -7.552 -6.582 1.00 89.62 159 CYS A CA 1
ATOM 1200 C C . CYS A 1 159 ? 4.084 -6.755 -6.760 1.00 89.62 159 CYS A C 1
ATOM 1202 O O . CYS A 1 159 ? 4.661 -6.741 -7.844 1.00 89.62 159 CYS A O 1
ATOM 1204 N N . GLY A 1 160 ? 4.560 -6.100 -5.700 1.00 88.81 160 GLY A N 1
ATOM 1205 C CA . GLY A 1 160 ? 5.786 -5.322 -5.776 1.00 88.81 160 GLY A CA 1
ATOM 1206 C C . GLY A 1 160 ? 7.010 -6.191 -6.072 1.00 88.81 160 GLY A C 1
ATOM 1207 O O . GLY A 1 160 ? 7.859 -5.782 -6.857 1.00 88.81 160 GLY A O 1
ATOM 1208 N N . ILE A 1 161 ? 7.092 -7.400 -5.501 1.00 90.62 161 ILE A N 1
ATOM 1209 C CA . ILE A 1 161 ? 8.170 -8.361 -5.788 1.00 90.62 161 ILE A CA 1
ATOM 1210 C C . ILE A 1 161 ? 8.147 -8.768 -7.263 1.00 90.62 161 ILE A C 1
ATOM 1212 O O . ILE A 1 161 ? 9.192 -8.740 -7.909 1.00 90.62 161 ILE A O 1
ATOM 1216 N N . HIS A 1 162 ? 6.970 -9.092 -7.802 1.00 86.06 162 HIS A N 1
ATOM 1217 C CA . HIS A 1 162 ? 6.806 -9.436 -9.214 1.00 86.06 162 HIS A CA 1
ATOM 1218 C C . HIS A 1 162 ? 7.275 -8.295 -10.129 1.00 86.06 162 HIS A C 1
ATOM 1220 O O . HIS A 1 162 ? 8.114 -8.490 -11.005 1.00 86.06 162 HIS A O 1
ATOM 1226 N N . ASN A 1 163 ? 6.812 -7.073 -9.859 1.00 83.19 163 ASN A N 1
ATOM 1227 C CA . ASN A 1 163 ? 7.153 -5.900 -10.666 1.00 83.19 163 ASN A CA 1
ATOM 1228 C C . ASN A 1 163 ? 8.642 -5.522 -10.543 1.00 83.19 163 ASN A C 1
ATOM 1230 O O . ASN A 1 163 ? 9.253 -5.029 -11.495 1.00 83.19 163 ASN A O 1
ATOM 1234 N N . ALA A 1 164 ? 9.243 -5.737 -9.368 1.00 84.81 164 ALA A N 1
ATOM 1235 C CA . ALA A 1 164 ? 10.674 -5.542 -9.146 1.00 84.81 164 ALA A CA 1
ATOM 1236 C C . ALA A 1 164 ? 11.513 -6.581 -9.905 1.00 84.81 164 ALA A C 1
ATOM 1238 O O . ALA A 1 164 ? 12.532 -6.223 -10.500 1.00 84.81 164 ALA A O 1
ATOM 1239 N N . TRP A 1 165 ? 11.074 -7.842 -9.915 1.00 84.81 165 TRP A N 1
ATOM 1240 C CA . TRP A 1 165 ? 11.704 -8.919 -10.676 1.00 84.81 165 TRP A CA 1
ATOM 1241 C C . TRP A 1 165 ? 11.696 -8.627 -12.177 1.00 84.81 165 TRP A C 1
ATOM 1243 O O . TRP A 1 165 ? 12.755 -8.644 -12.805 1.00 84.81 165 TRP A O 1
ATOM 1253 N N . ASP A 1 166 ? 10.539 -8.266 -12.729 1.00 79.81 166 ASP A N 1
ATOM 1254 C CA . ASP A 1 166 ? 10.408 -7.904 -14.144 1.00 79.81 166 ASP A CA 1
ATOM 1255 C C . ASP A 1 166 ? 11.325 -6.723 -14.515 1.00 79.81 166 ASP A C 1
ATOM 1257 O O . ASP A 1 166 ? 12.128 -6.778 -15.449 1.00 79.81 166 ASP A O 1
ATOM 1261 N N . SER A 1 167 ? 11.337 -5.690 -13.667 1.00 76.31 167 SER A N 1
ATOM 1262 C CA . SER A 1 167 ? 12.245 -4.547 -13.791 1.00 76.31 167 SER A CA 1
ATOM 1263 C C . SER A 1 167 ? 13.733 -4.928 -13.817 1.00 76.31 167 SER A C 1
ATOM 1265 O O . SER A 1 167 ? 14.522 -4.241 -14.481 1.00 76.31 167 SER A O 1
ATOM 1267 N N . ALA A 1 168 ? 14.136 -5.968 -13.085 1.00 81.75 168 ALA A N 1
ATOM 1268 C CA . ALA A 1 168 ? 15.512 -6.456 -13.053 1.00 81.75 168 ALA A CA 1
ATOM 1269 C C . ALA A 1 168 ? 15.852 -7.293 -14.297 1.00 81.75 168 ALA A C 1
ATOM 1271 O O . ALA A 1 168 ? 16.902 -7.074 -14.903 1.00 81.75 168 ALA A O 1
ATOM 1272 N N . ILE A 1 169 ? 14.955 -8.190 -14.721 1.00 82.62 169 ILE A N 1
ATOM 1273 C CA . ILE A 1 169 ? 15.126 -8.996 -15.942 1.00 82.62 169 ILE A CA 1
ATOM 1274 C C . ILE A 1 169 ? 15.217 -8.103 -17.176 1.00 82.62 169 ILE A C 1
ATOM 1276 O O . ILE A 1 169 ? 16.126 -8.273 -17.993 1.00 82.62 169 ILE A O 1
ATOM 1280 N N . TRP A 1 170 ? 14.346 -7.096 -17.272 1.00 74.88 170 TRP A N 1
ATOM 1281 C CA . TRP A 1 170 ? 14.402 -6.115 -18.350 1.00 74.88 170 TRP A CA 1
ATOM 1282 C C . TRP A 1 170 ? 15.778 -5.438 -18.424 1.00 74.88 170 TRP A C 1
ATOM 1284 O O . TRP A 1 170 ? 16.382 -5.375 -19.494 1.00 74.88 170 TRP A O 1
ATOM 1294 N N . MET A 1 171 ? 16.324 -5.012 -17.280 1.00 74.75 171 MET A N 1
ATOM 1295 C CA . MET A 1 171 ? 17.640 -4.370 -17.205 1.00 74.75 171 MET A CA 1
ATOM 1296 C C . MET A 1 171 ? 18.768 -5.296 -17.679 1.00 74.75 171 MET A C 1
ATOM 1298 O O . MET A 1 171 ? 19.611 -4.876 -18.470 1.00 74.75 171 MET A O 1
ATOM 1302 N N . ILE A 1 172 ? 18.764 -6.558 -17.241 1.00 81.75 172 ILE A N 1
ATOM 1303 C CA . ILE A 1 172 ? 19.760 -7.558 -17.656 1.00 81.75 172 ILE A CA 1
ATOM 1304 C C . ILE A 1 172 ? 19.668 -7.810 -19.167 1.00 81.75 172 ILE A C 1
ATOM 1306 O O . ILE A 1 172 ? 20.688 -7.819 -19.855 1.00 81.75 172 ILE A O 1
ATOM 1310 N N . SER A 1 173 ? 18.452 -7.969 -19.696 1.00 79.62 173 SER A N 1
ATOM 1311 C CA . SER A 1 173 ? 18.235 -8.215 -21.126 1.00 79.62 173 SER A CA 1
ATOM 1312 C C . SER A 1 173 ? 18.677 -7.040 -22.005 1.00 79.62 173 SER A C 1
ATOM 1314 O O . SER A 1 173 ? 19.206 -7.251 -23.095 1.00 79.62 173 SER A O 1
ATOM 1316 N N . TYR A 1 174 ? 18.510 -5.806 -21.520 1.00 73.31 174 TYR A N 1
ATOM 1317 C CA . TYR A 1 174 ? 18.953 -4.604 -22.221 1.00 73.31 174 TYR A CA 1
ATOM 1318 C C . TYR A 1 174 ? 20.484 -4.522 -22.277 1.00 73.31 174 TYR A C 1
ATOM 1320 O O . TYR A 1 174 ? 21.044 -4.298 -23.346 1.00 73.31 174 TYR A O 1
ATOM 1328 N N . LEU A 1 175 ? 21.163 -4.784 -21.154 1.00 72.75 175 LEU A N 1
ATOM 1329 C CA . LEU A 1 175 ? 22.629 -4.818 -21.087 1.00 72.75 175 LEU A CA 1
ATOM 1330 C C . LEU A 1 175 ? 23.236 -5.885 -22.004 1.00 72.75 175 LEU A C 1
ATOM 1332 O O . LEU A 1 175 ? 24.251 -5.639 -22.647 1.00 72.75 175 LEU A O 1
ATOM 1336 N N . ALA A 1 176 ? 22.610 -7.061 -22.091 1.00 76.88 176 ALA A N 1
ATOM 1337 C CA . ALA A 1 176 ? 23.072 -8.124 -22.979 1.00 76.88 176 ALA A CA 1
ATOM 1338 C C . ALA A 1 176 ? 22.972 -7.738 -24.467 1.00 76.88 176 ALA A C 1
ATOM 1340 O O . ALA A 1 176 ? 23.826 -8.140 -25.250 1.00 76.88 176 ALA A O 1
ATOM 1341 N N . ARG A 1 177 ? 21.955 -6.951 -24.853 1.00 70.25 177 ARG A N 1
ATOM 1342 C CA . ARG A 1 177 ? 21.775 -6.470 -26.235 1.00 70.25 177 ARG A CA 1
ATOM 1343 C C . ARG A 1 177 ? 22.761 -5.367 -26.616 1.00 70.25 177 ARG A C 1
ATOM 1345 O O . ARG A 1 177 ? 23.252 -5.378 -27.735 1.00 70.25 177 ARG A O 1
ATOM 1352 N N . ASP A 1 178 ? 23.055 -4.445 -25.702 1.00 62.38 178 ASP A N 1
ATOM 1353 C CA . ASP A 1 178 ? 24.001 -3.339 -25.942 1.00 62.38 178 ASP A CA 1
ATOM 1354 C C . ASP A 1 178 ? 25.456 -3.832 -26.092 1.00 62.38 178 ASP A C 1
ATOM 1356 O O . ASP A 1 178 ? 26.289 -3.191 -26.724 1.00 62.38 178 ASP A O 1
ATOM 1360 N N . HIS A 1 179 ? 25.760 -5.010 -25.540 1.00 57.88 179 HIS A N 1
ATOM 1361 C CA . HIS A 1 179 ? 27.068 -5.654 -25.640 1.00 57.88 179 HIS A CA 1
ATOM 1362 C C . HIS A 1 179 ? 27.232 -6.614 -26.831 1.00 57.88 179 HIS A C 1
ATOM 1364 O O . HIS A 1 179 ? 28.296 -7.225 -26.933 1.00 57.88 179 HIS A O 1
ATOM 1370 N N . ASP A 1 180 ? 26.247 -6.763 -27.729 1.00 56.59 180 ASP A N 1
ATOM 1371 C CA . ASP A 1 180 ? 26.402 -7.591 -28.934 1.00 56.59 180 ASP A CA 1
ATOM 1372 C C . ASP A 1 180 ? 27.176 -6.820 -30.030 1.00 56.59 180 ASP A C 1
ATOM 1374 O O . ASP A 1 180 ? 26.624 -5.891 -30.638 1.00 56.59 180 ASP A O 1
ATOM 1378 N N . PRO A 1 181 ? 28.444 -7.185 -30.321 1.00 56.00 181 PRO A N 1
ATOM 1379 C CA . PRO A 1 181 ? 29.302 -6.463 -31.262 1.00 56.00 181 PRO A CA 1
ATOM 1380 C C . PRO A 1 181 ? 28.834 -6.545 -32.723 1.00 56.00 181 PRO A C 1
ATOM 1382 O O . PRO A 1 181 ? 29.430 -5.899 -33.582 1.00 56.00 181 PRO A O 1
ATOM 1385 N N . THR A 1 182 ? 27.796 -7.331 -33.028 1.00 60.69 182 THR A N 1
ATOM 1386 C CA . THR A 1 182 ? 27.286 -7.525 -34.397 1.00 60.69 182 THR A CA 1
ATOM 1387 C C . THR A 1 182 ? 26.174 -6.552 -34.806 1.00 60.69 182 THR A C 1
ATOM 1389 O O . THR A 1 182 ? 25.782 -6.527 -35.968 1.00 60.69 182 THR A O 1
ATOM 1392 N N . SER A 1 183 ? 25.687 -5.712 -33.888 1.00 55.81 183 SER A N 1
ATOM 1393 C CA . SER A 1 183 ? 24.549 -4.804 -34.119 1.00 55.81 183 SER A CA 1
ATOM 1394 C C . SER A 1 183 ? 24.908 -3.437 -34.734 1.00 55.81 183 SER A C 1
ATOM 1396 O O . SER A 1 183 ? 24.022 -2.610 -34.944 1.00 55.81 183 SER A O 1
ATOM 1398 N N . GLY A 1 184 ? 26.193 -3.189 -35.023 1.00 49.41 184 GLY A N 1
ATOM 1399 C CA . GLY A 1 184 ? 26.703 -1.914 -35.552 1.00 49.41 184 GLY A CA 1
ATOM 1400 C C . GLY A 1 184 ? 26.834 -1.807 -37.078 1.00 49.41 184 GLY A C 1
ATOM 1401 O O . GLY A 1 184 ? 27.095 -0.709 -37.558 1.00 49.41 184 GLY A O 1
ATOM 1402 N N . ASP A 1 185 ? 26.641 -2.896 -37.828 1.00 45.62 185 ASP A N 1
ATOM 1403 C CA . ASP A 1 185 ? 26.762 -2.924 -39.294 1.00 45.62 185 ASP A CA 1
ATOM 1404 C C . ASP A 1 185 ? 25.443 -3.391 -39.942 1.00 45.62 185 ASP A C 1
ATOM 1406 O O . ASP A 1 185 ? 25.270 -4.569 -40.261 1.00 45.62 185 ASP A O 1
ATOM 1410 N N . SER A 1 186 ? 24.502 -2.464 -40.146 1.00 41.94 186 SER A N 1
ATOM 1411 C CA . SER A 1 186 ? 23.426 -2.592 -41.148 1.00 41.94 186 SER A CA 1
ATOM 1412 C C . SER A 1 186 ? 22.826 -1.240 -41.507 1.00 41.94 186 SER A C 1
ATOM 1414 O O . SER A 1 186 ? 22.342 -0.569 -40.566 1.00 41.94 186 SER A O 1
#